Protein AF-A0A8J7PVF1-F1 (afdb_monomer)

Radius of gyration: 18.62 Å; Cα contacts (8 Å, |Δi|>4): 497; chains: 1; bounding box: 48×49×45 Å

Solvent-accessible surface area (backbone atoms only — not comparable to full-atom values): 14755 Å² total; per-residue (Å²): 139,81,88,82,73,80,79,76,94,74,93,71,99,67,58,40,58,62,54,39,60,74,37,30,49,70,72,54,45,51,59,44,44,70,38,52,43,48,47,61,53,45,50,63,42,59,49,33,51,48,60,54,34,65,60,44,11,60,54,30,59,40,92,65,24,68,65,21,54,42,22,41,34,43,62,38,29,47,72,86,65,47,75,40,85,85,46,38,37,32,35,36,73,38,43,54,65,21,90,87,55,86,59,42,65,37,56,67,42,63,24,59,94,56,78,89,60,65,37,43,44,69,88,24,33,68,40,52,66,39,51,89,45,52,34,39,36,28,58,29,64,66,37,20,36,36,47,33,74,62,76,38,12,36,37,8,18,83,38,78,71,43,59,46,48,87,55,58,61,45,96,87,67,46,73,43,83,78,81,43,61,30,68,78,60,61,70,44,69,29,66,79,13,45,33,38,40,43,52,47,37,51,38,91,79,31,69,68,51,43,51,30,50,52,54,48,46,53,49,42,40,72,56,34,21,45,37,26,42,36,73,51,75,59,43,98,86,66,45,80,27,44,69,24,58,52,35,58,72,40,98,48,41,60,62,51,52,52,52,42,59,71,69,29,43,75,64,81,130

Secondary structure (DSSP, 8-state):
----PPPPSSS----HHHHHHTTS-HHHHHHHHHTT--HHHHHHTT-EEE--HHHHHHHHT-TTGGGS-SEEEEEEE-TTS-EEEEEEEEEESSPPBPTTTTT-B--SB--TTPPP--B--TT-HHHHH-TTS-EEEEESHHHHHHHHHTT-EEEEESSTTTTBPPPPB-TTS-B-S---B-HHHHTS--TT-EEEEE--GGGGG-HHHHHHHHHHHHHHHHTT-EEEE--PPPPTT-----HHHHHHTSS-HHHHHHHHHHTPEE---

Sequence (269 aa):
MSNTSIPPAGAGGNDPEAIARGRLSEKHLEDLRSSGLSWETIVRGGYRTVGDPKAVGELLKRRDGGKLGACLLFPYFDIDGNPVDGYVRAKPDCPPASRKENGKPAKYLSPTKAPIRPYFPPGVGDLLRDPAQTVAITEGEKKAAVIGQLGVGVVGLAGVECWSKARPRGEDGRAVGRRQLLDDLAGLTWRGRTAYVAFDSDIGQKRDVQRAETSLARALSAAGAVVRLVRIPPADDGSKLGIDDYLVRQPDPATALQALFSQALDYSA

pLDDT: mean 91.46, std 13.5, range [31.77, 98.88]

Nearest PDB structures (foldseek):
  7zvt-assembly1_A  TM=4.743E-01  e=2.781E+00  Homo sapiens
  7qw4-assembly14_N  TM=2.749E-01  e=5.156E+00  Paracoccus denitrificans PD1222

Structure (mmCIF, N/CA/C/O backbone):
data_AF-A0A8J7PVF1-F1
#
_entry.id   AF-A0A8J7PVF1-F1
#
loop_
_atom_site.group_PDB
_atom_site.id
_atom_site.type_symbol
_atom_site.label_atom_id
_atom_site.label_alt_id
_atom_site.label_comp_id
_atom_site.label_asym_id
_atom_site.label_entity_id
_atom_site.label_seq_id
_atom_site.pdbx_PDB_ins_code
_atom_site.Cartn_x
_atom_site.Cartn_y
_atom_site.Cartn_z
_atom_site.occupancy
_atom_site.B_iso_or_equiv
_atom_site.auth_seq_id
_atom_site.auth_comp_id
_atom_site.auth_asym_id
_atom_site.auth_atom_id
_atom_site.pdbx_PDB_model_num
ATOM 1 N N . MET A 1 1 ? 8.467 -25.171 -16.693 1.00 35.16 1 MET A N 1
ATOM 2 C CA . MET A 1 1 ? 8.191 -25.509 -15.283 1.00 35.16 1 MET A CA 1
ATOM 3 C C . MET A 1 1 ? 9.316 -24.919 -14.445 1.00 35.16 1 MET A C 1
ATOM 5 O O . MET A 1 1 ? 10.338 -25.561 -14.261 1.00 35.16 1 MET A O 1
ATOM 9 N N . SER A 1 2 ? 9.195 -23.649 -14.062 1.00 33.56 2 SER A N 1
ATOM 10 C CA . SER A 1 2 ? 10.162 -22.959 -13.202 1.00 33.56 2 SER A CA 1
ATOM 11 C C . SER A 1 2 ? 9.552 -22.865 -11.811 1.00 33.56 2 SER A C 1
ATOM 13 O O . SER A 1 2 ? 8.597 -22.123 -11.600 1.00 33.56 2 SER A O 1
ATOM 15 N N . ASN A 1 3 ? 10.060 -23.688 -10.902 1.00 31.77 3 ASN A N 1
ATOM 16 C CA . ASN A 1 3 ? 9.578 -23.821 -9.537 1.00 31.77 3 ASN A CA 1
ATOM 17 C C . ASN A 1 3 ? 10.022 -22.593 -8.717 1.00 31.77 3 ASN A C 1
ATOM 19 O O . ASN A 1 3 ? 11.147 -22.544 -8.229 1.00 31.77 3 ASN A O 1
ATOM 23 N N . THR A 1 4 ? 9.175 -21.567 -8.614 1.00 37.28 4 THR A N 1
ATOM 24 C CA . THR A 1 4 ? 9.355 -20.432 -7.692 1.00 37.28 4 THR A CA 1
ATOM 25 C C . THR A 1 4 ? 8.660 -20.735 -6.371 1.00 37.28 4 THR A C 1
ATOM 27 O O . THR A 1 4 ? 7.629 -20.155 -6.045 1.00 37.28 4 THR A O 1
ATOM 30 N N . SER A 1 5 ? 9.221 -21.673 -5.611 1.00 34.75 5 SER A N 1
ATOM 31 C CA . SER A 1 5 ? 8.863 -21.876 -4.209 1.00 34.75 5 SER A CA 1
ATOM 32 C C . SER A 1 5 ? 9.560 -20.813 -3.360 1.00 34.75 5 SER A C 1
ATOM 34 O O . SER A 1 5 ? 10.791 -20.768 -3.301 1.00 34.75 5 SER A O 1
ATOM 36 N N . ILE A 1 6 ? 8.779 -19.950 -2.714 1.00 45.44 6 ILE A N 1
ATOM 37 C CA . ILE A 1 6 ? 9.261 -19.067 -1.647 1.00 45.44 6 ILE A CA 1
ATOM 38 C C . ILE A 1 6 ? 9.663 -19.973 -0.472 1.00 45.44 6 ILE A C 1
ATOM 40 O O . ILE A 1 6 ? 8.834 -20.775 -0.040 1.00 45.44 6 ILE A O 1
ATOM 44 N N . PRO A 1 7 ? 10.913 -19.918 0.023 1.00 35.78 7 PRO A N 1
ATOM 45 C CA . PRO A 1 7 ? 11.323 -20.767 1.133 1.00 35.78 7 PRO A CA 1
ATOM 46 C C . PRO A 1 7 ? 10.591 -20.352 2.421 1.00 35.78 7 PRO A C 1
ATOM 48 O O . PRO A 1 7 ? 10.368 -19.155 2.636 1.00 35.78 7 PRO A O 1
ATOM 51 N N . PRO A 1 8 ? 10.219 -21.316 3.282 1.00 37.84 8 PRO A N 1
ATOM 52 C CA . PRO A 1 8 ? 9.537 -21.028 4.533 1.00 37.84 8 PRO A CA 1
ATOM 53 C C . PRO A 1 8 ? 10.475 -20.289 5.491 1.00 37.84 8 PRO A C 1
ATOM 55 O O . PRO A 1 8 ? 11.690 -20.499 5.499 1.00 37.84 8 PRO A O 1
ATOM 58 N N . ALA A 1 9 ? 9.900 -19.412 6.311 1.00 53.84 9 ALA A N 1
ATOM 59 C CA . ALA A 1 9 ? 10.621 -18.726 7.369 1.00 53.84 9 ALA A CA 1
ATOM 60 C C . ALA A 1 9 ? 11.050 -19.738 8.445 1.00 53.84 9 ALA A C 1
ATOM 62 O O . ALA A 1 9 ? 10.216 -20.269 9.174 1.00 53.84 9 ALA A O 1
ATOM 63 N N . GLY A 1 10 ? 12.354 -20.002 8.539 1.00 37.31 10 GLY A N 1
ATOM 64 C CA . GLY A 1 10 ? 12.929 -20.812 9.609 1.00 37.31 10 GLY A CA 1
ATOM 65 C C . GLY A 1 10 ? 14.386 -21.191 9.352 1.00 37.31 10 GLY A C 1
ATOM 66 O O . GLY A 1 10 ? 14.675 -21.950 8.438 1.00 37.31 10 GLY A O 1
ATOM 67 N N . ALA A 1 11 ? 15.279 -20.678 10.203 1.00 39.12 11 ALA A N 1
ATOM 68 C CA . ALA A 1 11 ? 16.640 -21.169 10.447 1.00 39.12 11 ALA A CA 1
ATOM 69 C C . ALA A 1 11 ? 17.611 -21.214 9.243 1.00 39.12 11 ALA A C 1
ATOM 71 O O . ALA A 1 11 ? 18.028 -22.272 8.784 1.00 39.12 11 ALA A O 1
ATOM 72 N N . GLY A 1 12 ? 18.071 -20.041 8.801 1.00 39.34 12 GLY A N 1
ATOM 73 C CA . GLY A 1 12 ? 19.274 -19.901 7.975 1.00 39.34 12 GLY A CA 1
ATOM 74 C C . GLY A 1 12 ? 19.794 -18.471 8.067 1.00 39.34 12 GLY A C 1
ATOM 75 O O . GLY A 1 12 ? 19.102 -17.547 7.652 1.00 39.34 12 GLY A O 1
ATOM 76 N N . GLY A 1 13 ? 20.966 -18.276 8.675 1.00 46.81 13 GLY A N 1
ATOM 77 C CA . GLY A 1 13 ? 21.544 -16.971 9.007 1.00 46.81 13 GLY A CA 1
ATOM 78 C C . GLY A 1 13 ? 22.002 -16.146 7.805 1.00 46.81 13 GLY A C 1
ATOM 79 O O . GLY A 1 13 ? 23.197 -15.941 7.629 1.00 46.81 13 GLY A O 1
ATOM 80 N N . ASN A 1 14 ? 21.061 -15.636 7.013 1.00 67.25 14 ASN A N 1
ATOM 81 C CA . ASN A 1 14 ? 21.330 -14.575 6.053 1.00 67.25 14 ASN A CA 1
ATOM 82 C C . ASN A 1 14 ? 20.741 -13.262 6.565 1.00 67.25 14 ASN A C 1
ATOM 84 O O . ASN A 1 14 ? 19.534 -13.145 6.772 1.00 67.25 14 ASN A O 1
ATOM 88 N N . ASP A 1 15 ? 21.624 -12.288 6.745 1.00 92.38 15 ASP A N 1
ATOM 89 C CA . ASP A 1 15 ? 21.310 -10.902 7.061 1.00 92.38 15 ASP A CA 1
ATOM 90 C C . ASP A 1 15 ? 20.262 -10.330 6.073 1.00 92.38 15 ASP A C 1
ATOM 92 O O . ASP A 1 15 ? 20.515 -10.298 4.859 1.00 92.38 15 ASP A O 1
ATOM 96 N N . PRO A 1 16 ? 19.074 -9.900 6.552 1.00 95.94 16 PRO A N 1
ATOM 97 C CA . PRO A 1 16 ? 18.043 -9.293 5.715 1.00 95.94 16 PRO A CA 1
ATOM 98 C C . PRO A 1 16 ? 18.544 -8.109 4.881 1.00 95.94 16 PRO A C 1
ATOM 100 O O . PRO A 1 16 ? 18.081 -7.921 3.752 1.00 95.94 16 PRO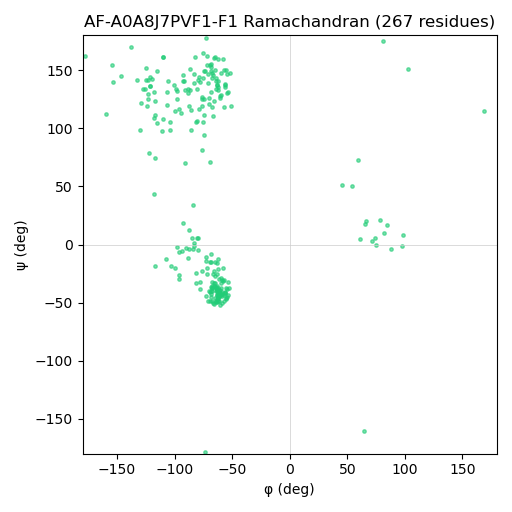 A O 1
ATOM 103 N N . GLU A 1 17 ? 19.507 -7.340 5.395 1.00 96.75 17 GLU A N 1
ATOM 104 C CA . GLU A 1 17 ? 20.123 -6.245 4.651 1.00 96.75 17 GLU A CA 1
ATOM 105 C C . GLU A 1 17 ? 20.913 -6.770 3.447 1.00 96.75 17 GLU A C 1
ATOM 107 O O . GLU A 1 17 ? 20.658 -6.351 2.314 1.00 96.75 17 GLU A O 1
ATOM 112 N N . ALA A 1 18 ? 21.807 -7.741 3.652 1.00 96.94 18 ALA A N 1
ATOM 113 C CA . ALA A 1 18 ? 22.561 -8.372 2.570 1.00 96.94 18 ALA A CA 1
ATOM 114 C C . ALA A 1 18 ? 21.644 -8.966 1.481 1.00 96.94 18 ALA A C 1
ATOM 116 O O . ALA A 1 18 ? 21.896 -8.792 0.285 1.00 96.94 18 ALA A O 1
ATOM 117 N N . ILE A 1 19 ? 20.538 -9.615 1.871 1.00 96.94 19 ILE A N 1
ATOM 118 C CA . ILE A 1 19 ? 19.554 -10.148 0.915 1.00 96.94 19 ILE A CA 1
ATOM 119 C C . ILE A 1 19 ? 18.907 -9.020 0.102 1.00 96.94 19 ILE A C 1
ATOM 121 O O . ILE A 1 19 ? 18.772 -9.143 -1.119 1.00 96.94 19 ILE A O 1
ATOM 125 N N . ALA A 1 20 ? 18.477 -7.941 0.761 1.00 97.38 20 ALA A N 1
ATOM 126 C CA . ALA A 1 20 ? 17.848 -6.808 0.092 1.00 97.38 20 ALA A CA 1
ATOM 127 C C . ALA A 1 20 ? 18.814 -6.138 -0.898 1.00 97.38 20 ALA A C 1
ATOM 129 O O . ALA A 1 20 ? 18.446 -5.925 -2.057 1.00 97.38 20 ALA A O 1
ATOM 130 N N . ARG A 1 21 ? 20.067 -5.899 -0.486 1.00 97.62 21 ARG A N 1
ATOM 131 C CA . ARG A 1 21 ? 21.130 -5.333 -1.337 1.00 97.62 21 ARG A CA 1
ATOM 132 C C . ARG A 1 21 ? 21.471 -6.217 -2.540 1.00 97.62 21 ARG A C 1
ATOM 134 O O . ARG A 1 21 ? 21.809 -5.701 -3.597 1.00 97.62 21 ARG A O 1
ATOM 141 N N . GLY A 1 22 ? 21.313 -7.537 -2.427 1.00 97.62 22 GLY A N 1
ATOM 142 C CA . GLY A 1 22 ? 21.488 -8.460 -3.554 1.00 97.62 22 GLY A CA 1
ATOM 143 C C . GLY A 1 22 ? 20.366 -8.429 -4.606 1.00 97.62 22 GLY A C 1
ATOM 144 O O . GLY A 1 22 ? 20.536 -8.983 -5.690 1.00 97.62 22 GLY A O 1
ATOM 145 N N . ARG A 1 23 ? 19.206 -7.821 -4.310 1.00 97.50 23 ARG A N 1
ATOM 146 C CA . ARG A 1 23 ? 18.004 -7.836 -5.178 1.00 97.50 23 ARG A CA 1
ATOM 147 C C . ARG A 1 23 ? 17.583 -6.456 -5.675 1.00 97.50 23 ARG A C 1
ATOM 149 O O . ARG A 1 23 ? 16.790 -6.359 -6.616 1.00 97.50 23 ARG A O 1
ATOM 156 N N . LEU A 1 24 ? 18.047 -5.402 -5.016 1.00 98.69 24 LEU A N 1
ATOM 157 C CA . LEU A 1 24 ? 17.640 -4.023 -5.245 1.00 98.69 24 LEU A CA 1
ATOM 158 C C . LEU A 1 24 ? 18.854 -3.180 -5.628 1.00 98.69 24 LEU A C 1
ATOM 160 O O . LEU A 1 24 ? 19.950 -3.367 -5.117 1.00 98.69 24 LEU A O 1
ATOM 164 N N . SER A 1 25 ? 18.637 -2.221 -6.521 1.00 98.56 25 SER A N 1
ATOM 165 C CA . SER A 1 25 ? 19.579 -1.124 -6.739 1.00 98.56 25 SER A CA 1
ATOM 166 C C . SER A 1 25 ? 19.538 -0.177 -5.542 1.00 98.56 25 SER A C 1
ATOM 168 O O . SER A 1 25 ? 18.490 -0.053 -4.905 1.00 98.56 25 SER A O 1
ATOM 170 N N . GLU A 1 26 ? 20.631 0.549 -5.287 1.00 98.38 26 GLU A N 1
ATOM 171 C CA . GLU A 1 26 ? 20.714 1.468 -4.139 1.00 98.38 26 GLU A CA 1
ATOM 172 C C . GLU A 1 26 ? 19.557 2.475 -4.135 1.00 98.38 26 GLU A C 1
ATOM 174 O O . GLU A 1 26 ? 18.839 2.589 -3.151 1.00 98.38 26 GLU A O 1
ATOM 179 N N . LYS A 1 27 ? 19.253 3.077 -5.291 1.00 98.31 27 LYS A N 1
ATOM 180 C CA . LYS A 1 27 ? 18.113 3.992 -5.463 1.00 98.31 27 LYS A CA 1
ATOM 181 C C . LYS A 1 27 ? 16.769 3.395 -5.019 1.00 98.31 27 LYS A C 1
ATOM 183 O O . LYS A 1 27 ? 15.945 4.079 -4.417 1.00 98.31 27 LYS A O 1
ATOM 188 N N . HIS A 1 28 ? 16.493 2.139 -5.374 1.00 98.69 28 HIS A N 1
ATOM 189 C CA . HIS A 1 28 ? 15.221 1.495 -5.031 1.00 98.69 28 HIS A CA 1
ATOM 190 C C . HIS A 1 28 ? 15.182 1.038 -3.574 1.00 98.69 28 HIS A C 1
ATOM 192 O O . HIS A 1 28 ? 14.121 1.049 -2.952 1.00 98.69 28 HIS A O 1
ATOM 198 N N . LEU A 1 29 ? 16.334 0.655 -3.031 1.00 98.50 29 LEU A N 1
ATOM 199 C CA . LEU A 1 29 ? 16.499 0.355 -1.619 1.00 98.50 29 LEU A CA 1
ATOM 200 C C . LEU A 1 29 ? 16.266 1.613 -0.774 1.00 98.50 29 LEU A C 1
ATOM 202 O O . LEU A 1 29 ? 15.452 1.571 0.146 1.00 98.50 29 LEU A O 1
ATOM 206 N N . GLU A 1 30 ? 16.884 2.738 -1.135 1.00 98.31 30 GLU A N 1
ATOM 207 C CA . GLU A 1 30 ? 16.666 4.048 -0.512 1.00 98.31 30 GLU A CA 1
ATOM 208 C C . GLU A 1 30 ? 15.185 4.444 -0.544 1.00 98.31 30 GLU A C 1
ATOM 210 O O . GLU A 1 30 ? 14.636 4.812 0.488 1.00 98.31 30 GLU A O 1
ATOM 215 N N . ASP A 1 31 ? 14.499 4.288 -1.682 1.00 98.19 31 ASP A N 1
ATOM 216 C CA . ASP A 1 31 ? 13.068 4.604 -1.822 1.00 98.19 31 ASP A CA 1
ATOM 217 C C . ASP A 1 31 ? 12.154 3.737 -0.931 1.00 98.19 31 ASP A C 1
ATOM 219 O O . ASP A 1 31 ? 11.128 4.208 -0.431 1.00 98.19 31 ASP A O 1
ATOM 223 N N . LEU A 1 32 ? 12.486 2.460 -0.728 1.00 98.50 32 LEU A N 1
ATOM 224 C CA . LEU A 1 32 ? 11.745 1.589 0.193 1.00 98.50 32 LEU A CA 1
ATOM 225 C C . LEU A 1 32 ? 12.033 1.955 1.654 1.00 98.50 32 LEU A C 1
ATOM 227 O O . LEU A 1 32 ? 11.108 2.049 2.464 1.00 98.50 32 LEU A O 1
ATOM 231 N N . ARG A 1 33 ? 13.308 2.186 1.983 1.00 98.00 33 ARG A N 1
ATOM 232 C CA . ARG A 1 33 ? 13.770 2.522 3.335 1.00 98.00 33 ARG A CA 1
ATOM 233 C C . ARG A 1 33 ? 13.291 3.897 3.787 1.00 98.00 33 ARG A C 1
ATOM 235 O O . ARG A 1 33 ? 12.897 4.031 4.941 1.00 98.00 33 ARG A O 1
ATOM 242 N N . SER A 1 34 ? 13.238 4.883 2.893 1.00 96.94 34 SER A N 1
ATOM 243 C CA . SER A 1 34 ? 12.730 6.226 3.197 1.00 96.94 34 SER A CA 1
ATOM 244 C C . SER A 1 34 ? 11.236 6.232 3.532 1.00 96.94 34 SER A C 1
ATOM 246 O O . SER A 1 34 ? 10.775 7.140 4.209 1.00 96.94 34 SER A O 1
ATOM 248 N N . SER A 1 35 ? 10.485 5.217 3.084 1.00 96.25 35 SER A N 1
ATOM 249 C CA . SER A 1 35 ? 9.094 4.981 3.498 1.00 96.25 35 SER A CA 1
ATOM 250 C C . SER A 1 35 ? 8.980 4.227 4.828 1.00 96.25 35 SER A C 1
ATOM 252 O O . SER A 1 35 ? 7.872 3.932 5.254 1.00 96.25 35 SER A O 1
ATOM 254 N N . GLY A 1 36 ? 10.086 3.878 5.489 1.00 97.06 36 GLY A N 1
ATOM 255 C CA . GLY A 1 36 ? 10.064 3.224 6.801 1.00 97.06 36 GLY A CA 1
ATOM 256 C C . GLY A 1 36 ? 9.895 1.710 6.771 1.00 97.06 36 GLY A C 1
ATOM 257 O O . GLY A 1 36 ? 9.557 1.123 7.797 1.00 97.06 36 GLY A O 1
ATOM 258 N N . LEU A 1 37 ? 10.112 1.055 5.627 1.00 98.19 37 LEU A N 1
ATOM 259 C CA . LEU A 1 37 ? 10.044 -0.406 5.540 1.00 98.19 37 LEU A CA 1
ATOM 260 C C . LEU A 1 37 ? 11.292 -1.045 6.149 1.00 98.19 37 LEU A C 1
ATOM 262 O O . LEU A 1 37 ? 12.404 -0.742 5.714 1.00 98.19 37 LEU A O 1
ATOM 266 N N . SER A 1 38 ? 11.119 -1.958 7.110 1.00 97.88 38 SER A N 1
ATOM 267 C CA . SER A 1 38 ? 12.216 -2.750 7.690 1.00 97.88 38 SER A CA 1
ATOM 268 C C . SER A 1 38 ? 12.912 -3.641 6.647 1.00 97.88 38 SER A C 1
ATOM 270 O O . SER A 1 38 ? 12.334 -3.958 5.603 1.00 97.88 38 SER A O 1
ATOM 272 N N . TRP A 1 39 ? 14.142 -4.083 6.922 1.00 98.00 39 TRP A N 1
ATOM 273 C CA . TRP A 1 39 ? 14.848 -5.016 6.038 1.00 98.00 39 TRP A CA 1
ATOM 274 C C . TRP A 1 39 ? 14.083 -6.332 5.872 1.00 98.00 39 TRP A C 1
ATOM 276 O O . TRP A 1 39 ? 13.905 -6.822 4.758 1.00 98.00 39 TRP A O 1
ATOM 286 N N . GLU A 1 40 ? 13.540 -6.858 6.965 1.00 97.62 40 GLU A N 1
ATOM 287 C CA . GLU A 1 40 ? 12.704 -8.057 6.988 1.00 97.62 40 GLU A CA 1
ATOM 288 C C . GLU A 1 40 ? 11.453 -7.866 6.134 1.00 97.62 40 GLU A C 1
ATOM 290 O O . GLU A 1 40 ? 11.078 -8.763 5.382 1.00 97.62 40 GLU A O 1
ATOM 295 N N . THR A 1 41 ? 10.822 -6.694 6.217 1.00 97.88 41 THR A N 1
ATOM 296 C CA . THR A 1 41 ? 9.631 -6.358 5.429 1.00 97.88 41 THR A CA 1
ATOM 297 C C . THR A 1 41 ? 9.966 -6.251 3.946 1.00 97.88 41 THR A C 1
ATOM 299 O O . THR A 1 41 ? 9.213 -6.749 3.110 1.00 97.88 41 THR A O 1
ATOM 302 N N . ILE A 1 42 ? 11.115 -5.664 3.600 1.00 98.25 42 ILE A N 1
ATOM 303 C CA . ILE A 1 42 ? 11.592 -5.582 2.215 1.00 98.25 42 ILE A CA 1
ATOM 304 C C . ILE A 1 42 ? 11.842 -6.980 1.640 1.00 98.25 42 ILE A C 1
ATOM 306 O O . ILE A 1 42 ? 11.363 -7.299 0.549 1.00 98.25 42 ILE A O 1
ATOM 310 N N . VAL A 1 43 ? 12.555 -7.832 2.382 1.00 97.69 43 VAL A N 1
ATOM 311 C CA . VAL A 1 43 ? 12.880 -9.199 1.954 1.00 97.69 43 VAL A CA 1
ATOM 312 C C . VAL A 1 43 ? 11.618 -10.047 1.820 1.00 97.69 43 VAL A C 1
ATOM 314 O O . VAL A 1 43 ? 11.445 -10.720 0.801 1.00 97.69 43 VAL A O 1
ATOM 317 N N . ARG A 1 44 ? 10.722 -9.986 2.811 1.00 96.38 44 ARG A N 1
ATOM 318 C CA . ARG A 1 44 ? 9.447 -10.720 2.830 1.00 96.38 44 ARG A CA 1
ATOM 319 C C . ARG A 1 44 ? 8.495 -10.249 1.736 1.00 96.38 44 ARG A C 1
ATOM 321 O O . ARG A 1 44 ? 7.808 -11.067 1.138 1.00 96.38 44 ARG A O 1
ATOM 328 N N . GLY A 1 45 ? 8.501 -8.949 1.441 1.00 96.69 45 GLY A N 1
ATOM 329 C CA . GLY A 1 45 ? 7.741 -8.338 0.352 1.00 96.69 45 GLY A CA 1
ATOM 330 C C . GLY A 1 45 ? 8.175 -8.796 -1.042 1.00 96.69 45 GLY A C 1
ATOM 331 O O . GLY A 1 45 ? 7.451 -8.573 -2.006 1.00 96.69 45 GLY A O 1
ATOM 332 N N . GLY A 1 46 ? 9.346 -9.430 -1.179 1.00 96.94 46 GLY A N 1
ATOM 333 C CA . GLY A 1 46 ? 9.847 -9.915 -2.467 1.00 96.94 46 GLY A CA 1
ATOM 334 C C . GLY A 1 46 ? 10.173 -8.797 -3.464 1.00 96.94 46 GLY A C 1
ATOM 335 O O . GLY A 1 46 ? 10.217 -9.050 -4.675 1.00 96.94 46 GLY A O 1
ATOM 336 N N . TYR A 1 47 ? 10.386 -7.570 -2.973 1.00 98.38 47 TYR A N 1
ATOM 337 C CA . TYR A 1 47 ? 10.720 -6.419 -3.806 1.00 98.38 47 TYR A CA 1
ATOM 338 C C . TYR A 1 47 ? 12.065 -6.627 -4.503 1.00 98.38 47 TYR A C 1
ATOM 340 O O . TYR A 1 47 ? 13.007 -7.176 -3.926 1.00 98.38 47 TYR A O 1
ATOM 348 N N . ARG A 1 48 ? 12.156 -6.197 -5.763 1.00 98.44 48 ARG A N 1
ATOM 349 C CA . ARG A 1 48 ? 13.377 -6.336 -6.568 1.00 98.44 48 ARG A CA 1
ATOM 350 C C . ARG A 1 48 ? 13.474 -5.280 -7.655 1.00 98.44 48 ARG A C 1
ATOM 352 O O . ARG A 1 48 ? 12.451 -4.804 -8.149 1.00 98.44 48 ARG A O 1
ATOM 359 N N . THR A 1 49 ? 14.698 -4.977 -8.068 1.00 98.81 49 THR A N 1
ATOM 360 C CA . THR A 1 49 ? 14.974 -4.180 -9.265 1.00 98.81 49 THR A CA 1
ATOM 361 C C . THR A 1 49 ? 15.027 -5.089 -10.487 1.00 98.81 49 THR A C 1
ATOM 363 O O . THR A 1 49 ? 15.715 -6.106 -10.479 1.00 98.81 49 THR A O 1
ATOM 366 N N . VAL A 1 50 ? 14.350 -4.706 -11.569 1.00 98.62 50 VAL A N 1
ATOM 367 C CA . VAL A 1 50 ? 14.546 -5.315 -12.893 1.00 98.62 50 VAL A CA 1
ATOM 368 C C . VAL A 1 50 ? 14.901 -4.224 -13.891 1.00 98.62 50 VAL A C 1
ATOM 370 O O . VAL A 1 50 ? 14.128 -3.290 -14.086 1.00 98.62 50 VAL A O 1
ATOM 373 N N . GLY A 1 51 ? 16.087 -4.339 -14.492 1.00 97.25 51 GLY A N 1
ATOM 374 C CA . GLY A 1 51 ? 16.605 -3.402 -15.494 1.00 97.25 51 GLY A CA 1
ATOM 375 C C . GLY A 1 51 ? 16.530 -3.899 -16.935 1.00 97.25 51 GLY A C 1
ATOM 376 O O . GLY A 1 51 ? 16.607 -3.086 -17.849 1.00 97.25 51 GLY A O 1
ATOM 377 N N . ASP A 1 52 ? 16.371 -5.211 -17.148 1.00 97.81 52 ASP A N 1
ATOM 378 C CA . ASP A 1 52 ? 16.326 -5.786 -18.492 1.00 97.81 52 ASP A CA 1
ATOM 379 C C . ASP A 1 52 ? 15.051 -5.343 -19.245 1.00 97.81 52 ASP A C 1
ATOM 381 O O . ASP A 1 52 ? 13.938 -5.666 -18.809 1.00 97.81 52 ASP A O 1
ATOM 385 N N . PRO A 1 53 ? 15.175 -4.631 -20.383 1.00 97.50 53 PRO A N 1
ATOM 386 C CA . PRO A 1 53 ? 14.038 -4.124 -21.150 1.00 97.50 53 PRO A CA 1
ATOM 387 C C . PRO A 1 53 ? 13.020 -5.185 -21.563 1.00 97.50 53 PRO A C 1
ATOM 389 O O . PRO A 1 53 ? 11.816 -4.907 -21.587 1.00 97.50 53 PRO A O 1
ATOM 392 N N . LYS A 1 54 ? 13.496 -6.387 -21.914 1.00 97.62 54 LYS A N 1
ATOM 393 C CA . LYS A 1 54 ? 12.641 -7.485 -22.366 1.00 97.62 54 LYS A CA 1
ATOM 394 C C . LYS A 1 54 ? 11.823 -8.023 -21.196 1.00 97.62 54 LYS A C 1
ATOM 396 O O . LYS A 1 54 ? 10.601 -8.077 -21.306 1.00 97.62 54 LYS A O 1
ATOM 401 N N . ALA A 1 55 ? 12.461 -8.300 -20.061 1.00 97.81 55 ALA A N 1
ATOM 402 C CA . ALA A 1 55 ? 11.791 -8.721 -18.837 1.00 97.81 55 ALA A CA 1
ATOM 403 C C . ALA A 1 55 ? 10.772 -7.678 -18.351 1.00 97.81 55 ALA A C 1
ATOM 405 O O . ALA A 1 55 ? 9.640 -8.034 -18.027 1.00 97.81 55 ALA A O 1
ATOM 406 N N . VAL A 1 56 ? 11.117 -6.383 -18.350 1.00 98.06 56 VAL A N 1
ATOM 407 C CA . VAL A 1 56 ? 10.168 -5.304 -18.006 1.00 98.06 56 VAL A CA 1
ATOM 408 C C . VAL A 1 56 ? 8.971 -5.295 -18.966 1.00 98.06 56 VAL A C 1
ATOM 410 O O . VAL A 1 56 ? 7.821 -5.189 -18.528 1.00 98.06 56 VAL A O 1
ATOM 413 N N . GLY A 1 57 ? 9.221 -5.429 -20.273 1.00 97.56 57 GLY A N 1
ATOM 414 C CA . GLY A 1 57 ? 8.179 -5.500 -21.297 1.00 97.56 57 GLY A CA 1
ATOM 415 C C . GLY A 1 57 ? 7.246 -6.702 -21.126 1.00 97.56 57 GLY A C 1
ATOM 416 O O . GLY A 1 57 ? 6.029 -6.548 -21.235 1.00 97.56 57 GLY A O 1
ATOM 417 N N . GLU A 1 58 ? 7.787 -7.876 -20.805 1.00 97.69 58 GLU A N 1
ATOM 418 C CA . GLU A 1 58 ? 7.023 -9.102 -20.546 1.00 97.69 58 GLU A CA 1
ATOM 419 C C . GLU A 1 58 ? 6.182 -8.983 -19.269 1.00 97.69 58 GLU A C 1
ATOM 421 O O . GLU A 1 58 ? 4.965 -9.178 -19.314 1.00 97.69 58 GLU A O 1
ATOM 426 N N . LEU A 1 59 ? 6.797 -8.565 -18.157 1.00 97.56 59 LEU A N 1
ATOM 427 C CA . LEU A 1 59 ? 6.136 -8.400 -16.859 1.00 97.56 59 LEU A CA 1
ATOM 428 C C . LEU A 1 59 ? 4.976 -7.402 -16.920 1.00 97.56 59 LEU A C 1
ATOM 430 O O . LEU A 1 59 ? 3.904 -7.654 -16.371 1.00 97.56 59 LEU A O 1
ATOM 434 N N . LEU A 1 60 ? 5.164 -6.274 -17.612 1.00 97.38 60 LEU A N 1
ATOM 435 C CA . LEU A 1 60 ? 4.131 -5.248 -17.752 1.00 97.38 60 LEU A CA 1
ATOM 436 C C . LEU A 1 60 ? 3.227 -5.459 -18.972 1.00 97.38 60 LEU A C 1
ATOM 438 O O . LEU A 1 60 ? 2.268 -4.706 -19.152 1.00 97.38 60 LEU A O 1
ATOM 442 N N . LYS A 1 61 ? 3.480 -6.470 -19.809 1.00 97.00 61 LYS A N 1
ATOM 443 C CA . LYS A 1 61 ? 2.754 -6.708 -21.069 1.00 97.00 61 LYS A CA 1
ATOM 444 C C . LYS A 1 61 ? 2.768 -5.458 -21.961 1.00 97.00 61 LYS A C 1
ATOM 446 O O . LYS A 1 61 ? 1.723 -4.968 -22.393 1.00 97.00 61 LYS A O 1
ATOM 451 N N . ARG A 1 62 ? 3.950 -4.879 -22.182 1.00 94.50 62 ARG A N 1
ATOM 452 C CA . ARG A 1 62 ? 4.154 -3.592 -22.864 1.00 94.50 62 ARG A CA 1
ATOM 453 C C . ARG A 1 62 ? 5.251 -3.662 -23.915 1.00 94.50 62 ARG A C 1
ATOM 455 O O . ARG A 1 62 ? 6.298 -4.255 -23.697 1.00 94.50 62 ARG A O 1
ATOM 462 N N . ARG A 1 63 ? 5.033 -2.968 -25.037 1.00 94.31 63 ARG A N 1
ATOM 463 C CA . ARG A 1 63 ? 6.029 -2.827 -26.117 1.00 94.31 63 ARG A CA 1
ATOM 464 C C . ARG A 1 63 ? 7.073 -1.748 -25.830 1.00 94.31 63 ARG A C 1
ATOM 466 O O . ARG A 1 63 ? 8.166 -1.797 -26.370 1.00 94.31 63 ARG A O 1
ATOM 473 N N . ASP A 1 64 ? 6.738 -0.771 -24.993 1.00 92.75 64 ASP A N 1
ATOM 474 C CA . ASP A 1 64 ? 7.602 0.349 -24.615 1.00 92.75 64 ASP A CA 1
ATOM 475 C C . ASP A 1 64 ? 8.420 0.076 -23.340 1.00 92.75 64 ASP A C 1
ATOM 477 O O . ASP A 1 64 ? 8.934 1.017 -22.743 1.00 92.75 64 ASP A O 1
ATOM 481 N N . GLY A 1 65 ? 8.579 -1.195 -22.936 1.00 92.00 65 GLY A N 1
ATOM 482 C CA . GLY A 1 65 ? 9.322 -1.586 -21.728 1.00 92.00 65 GLY A CA 1
ATOM 483 C C . GLY A 1 65 ? 10.750 -1.035 -21.676 1.00 92.00 65 GLY A C 1
ATOM 484 O O . GLY A 1 65 ? 11.175 -0.536 -20.641 1.00 92.00 65 GLY A O 1
ATOM 485 N N . GLY A 1 66 ? 11.452 -0.993 -22.813 1.00 94.19 66 GLY A N 1
ATOM 486 C CA . GLY A 1 66 ? 12.808 -0.432 -22.893 1.00 94.19 66 GLY A CA 1
ATOM 487 C C . GLY A 1 66 ? 12.922 1.079 -22.686 1.00 94.19 66 GLY A C 1
ATOM 488 O O . GLY A 1 66 ? 14.032 1.582 -22.579 1.00 94.19 66 GLY A O 1
ATOM 489 N N . LYS A 1 67 ? 11.804 1.813 -22.607 1.00 96.75 67 LYS A N 1
ATOM 490 C CA . LYS A 1 67 ? 11.798 3.255 -22.301 1.00 96.75 67 LYS A CA 1
ATOM 491 C C . LYS A 1 67 ? 11.608 3.555 -20.812 1.00 96.75 67 LYS A C 1
ATOM 493 O O . LYS A 1 67 ? 11.639 4.718 -20.431 1.00 96.75 67 LYS A O 1
ATOM 498 N N . LEU A 1 68 ? 11.368 2.531 -19.990 1.00 97.38 68 LEU A N 1
ATOM 499 C CA . LEU A 1 68 ? 11.009 2.688 -18.579 1.00 97.38 68 LEU A CA 1
ATOM 500 C C . LEU A 1 68 ? 12.221 2.761 -17.640 1.00 97.38 68 LEU A C 1
ATOM 502 O O . LEU A 1 68 ? 12.059 3.118 -16.474 1.00 97.38 68 LEU A O 1
ATOM 506 N N . GLY A 1 69 ? 13.421 2.449 -18.136 1.00 97.50 69 GLY A N 1
ATOM 507 C CA . GLY A 1 69 ? 14.596 2.261 -17.288 1.00 97.50 69 GLY A CA 1
ATOM 508 C C . GLY A 1 69 ? 14.428 1.061 -16.351 1.00 97.50 69 GLY A C 1
ATOM 509 O O . GLY A 1 69 ? 13.590 0.183 -16.587 1.00 97.50 69 GLY A O 1
ATOM 510 N N . ALA A 1 70 ? 15.218 1.024 -15.277 1.00 98.38 70 ALA A N 1
ATOM 511 C CA . ALA A 1 70 ? 15.031 0.013 -14.248 1.00 98.38 70 ALA A CA 1
ATOM 512 C C . ALA A 1 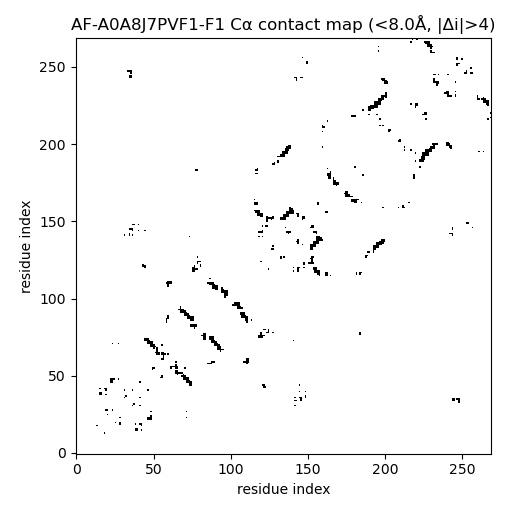70 ? 13.715 0.237 -13.495 1.00 98.38 70 ALA A C 1
ATOM 514 O O . ALA A 1 70 ? 13.226 1.355 -13.361 1.00 98.38 70 ALA A O 1
ATOM 515 N N . CYS A 1 71 ? 13.118 -0.852 -13.027 1.00 98.75 71 CYS A N 1
ATOM 516 C CA . CYS A 1 71 ? 11.837 -0.839 -12.339 1.00 98.75 71 CYS A CA 1
ATOM 517 C C . CYS A 1 71 ? 11.969 -1.471 -10.958 1.00 98.75 71 CYS A C 1
ATOM 519 O O . CYS A 1 71 ? 12.442 -2.604 -10.844 1.00 98.75 71 CYS A O 1
ATOM 521 N N . LEU A 1 72 ? 11.490 -0.776 -9.927 1.00 98.88 72 LEU A N 1
ATOM 522 C CA . LEU A 1 72 ? 11.197 -1.380 -8.632 1.00 98.88 72 LEU A CA 1
ATOM 523 C C . LEU A 1 72 ? 9.890 -2.164 -8.748 1.00 98.88 72 LEU A C 1
ATOM 525 O O . LEU A 1 72 ? 8.844 -1.594 -9.067 1.00 98.88 72 LEU A O 1
ATOM 529 N N . LEU A 1 73 ? 9.951 -3.470 -8.512 1.00 98.69 73 LEU A N 1
ATOM 530 C CA . LEU A 1 73 ? 8.809 -4.368 -8.624 1.00 98.69 73 LEU A CA 1
ATOM 531 C C . LEU A 1 73 ? 8.171 -4.662 -7.267 1.00 98.69 73 LEU A C 1
ATOM 533 O O . LEU A 1 73 ? 8.855 -5.035 -6.316 1.00 98.69 73 LEU A O 1
ATOM 537 N N . PHE A 1 74 ? 6.843 -4.584 -7.244 1.00 98.56 74 PHE A N 1
ATOM 538 C CA . PHE A 1 74 ? 5.957 -4.958 -6.149 1.00 98.56 74 PHE A CA 1
ATOM 539 C C . PHE A 1 74 ? 5.173 -6.207 -6.577 1.00 98.56 74 PHE A C 1
ATOM 541 O O . PHE A 1 74 ? 4.218 -6.083 -7.359 1.00 98.56 74 PHE A O 1
ATOM 548 N N . PRO A 1 75 ? 5.599 -7.417 -6.168 1.00 97.62 75 PRO A N 1
ATOM 549 C CA . PRO A 1 75 ? 4.866 -8.642 -6.473 1.00 97.62 75 PRO A CA 1
ATOM 550 C C . PRO A 1 75 ? 3.518 -8.645 -5.749 1.00 97.62 75 PRO A C 1
ATOM 552 O O . PRO A 1 75 ? 3.402 -8.115 -4.650 1.00 97.62 75 PRO A O 1
ATOM 555 N N . TYR A 1 76 ? 2.492 -9.216 -6.377 1.00 97.56 76 TYR A N 1
ATOM 556 C CA . TYR A 1 76 ? 1.166 -9.340 -5.775 1.00 97.56 76 TYR A CA 1
ATOM 557 C C . TYR A 1 76 ? 0.933 -10.782 -5.354 1.00 97.56 76 TYR A C 1
ATOM 559 O O . TYR A 1 76 ? 1.292 -11.707 -6.084 1.00 97.56 76 TYR A O 1
ATOM 567 N N . PHE A 1 77 ? 0.291 -10.941 -4.203 1.00 96.00 77 PHE A N 1
ATOM 568 C CA . PHE A 1 77 ? -0.087 -12.227 -3.640 1.00 96.00 77 PHE A CA 1
ATOM 569 C C . PHE A 1 77 ? -1.588 -12.246 -3.371 1.00 96.00 77 PHE A C 1
ATOM 571 O O . PHE A 1 77 ? -2.201 -11.194 -3.159 1.00 96.00 77 PHE A O 1
ATOM 578 N N . ASP A 1 78 ? -2.187 -13.429 -3.420 1.00 94.56 78 ASP A N 1
ATOM 579 C CA . ASP A 1 78 ? -3.513 -13.632 -2.852 1.00 94.56 78 ASP A CA 1
ATOM 580 C C . ASP A 1 78 ? -3.445 -13.640 -1.312 1.00 94.56 78 ASP A C 1
ATOM 582 O O . ASP A 1 78 ? -2.385 -13.494 -0.699 1.00 94.56 78 ASP A O 1
ATOM 586 N N . ILE A 1 79 ? -4.602 -13.777 -0.669 1.00 93.31 79 ILE A N 1
ATOM 587 C CA . ILE A 1 79 ? -4.700 -13.796 0.794 1.00 93.31 79 ILE A CA 1
ATOM 588 C C . ILE A 1 79 ? -4.067 -15.054 1.425 1.00 93.31 79 ILE A C 1
ATOM 590 O O . ILE A 1 79 ? -3.850 -15.096 2.634 1.00 93.31 79 ILE A O 1
ATOM 594 N N . ASP A 1 80 ? -3.788 -16.095 0.640 1.00 91.38 80 ASP A N 1
ATOM 595 C CA . ASP A 1 80 ? -3.074 -17.310 1.058 1.00 91.38 80 ASP A CA 1
ATOM 596 C C . ASP A 1 80 ? -1.549 -17.152 0.912 1.00 91.38 80 ASP A C 1
ATOM 598 O O . ASP A 1 80 ? -0.787 -18.025 1.320 1.00 91.38 80 ASP A O 1
ATOM 602 N N . GLY A 1 81 ? -1.086 -16.023 0.367 1.00 91.75 81 GLY A N 1
ATOM 603 C CA . GLY A 1 81 ? 0.328 -15.759 0.122 1.00 91.75 81 GLY A CA 1
ATOM 604 C C . GLY A 1 81 ? 0.851 -16.381 -1.173 1.00 91.75 81 GLY A C 1
ATOM 605 O O . GLY A 1 81 ? 2.062 -16.353 -1.408 1.00 91.75 81 GLY A O 1
ATOM 606 N N . ASN A 1 82 ? -0.021 -16.907 -2.038 1.00 94.31 82 ASN A N 1
ATOM 607 C CA . ASN A 1 82 ? 0.390 -17.413 -3.342 1.00 94.31 82 ASN A CA 1
ATOM 608 C C . ASN A 1 82 ? 0.604 -16.248 -4.315 1.00 94.31 82 ASN A C 1
ATOM 610 O O . ASN A 1 82 ? -0.197 -15.307 -4.330 1.00 94.31 82 ASN A O 1
ATOM 614 N N . PRO A 1 83 ? 1.650 -16.286 -5.159 1.00 94.88 83 PRO A N 1
ATOM 615 C CA . PRO A 1 83 ? 1.840 -15.283 -6.198 1.00 94.88 83 PRO A CA 1
ATOM 616 C C . PRO A 1 83 ? 0.626 -15.188 -7.131 1.00 94.88 83 PRO A C 1
ATOM 618 O O . PRO A 1 83 ? 0.109 -16.196 -7.605 1.00 94.88 83 PRO A O 1
ATOM 621 N N . VAL A 1 84 ? 0.197 -13.966 -7.446 1.00 95.56 84 VAL A N 1
ATOM 622 C CA . VAL A 1 84 ? -0.829 -13.729 -8.467 1.00 95.56 84 VAL A CA 1
ATOM 623 C C . VAL A 1 84 ? -0.171 -13.783 -9.842 1.00 95.56 84 VAL A C 1
ATOM 625 O O . VAL A 1 84 ? 0.536 -12.856 -10.253 1.00 95.56 84 VAL A O 1
ATOM 628 N N . ASP A 1 85 ? -0.422 -14.868 -10.567 1.00 92.19 85 ASP A N 1
ATOM 629 C CA . ASP A 1 85 ? 0.197 -15.126 -11.864 1.00 92.19 85 ASP A CA 1
ATOM 630 C C . ASP A 1 85 ? 0.002 -13.985 -12.869 1.00 92.19 85 ASP A C 1
ATOM 632 O O . ASP A 1 85 ? -1.096 -13.479 -13.120 1.00 92.19 85 ASP A O 1
ATOM 636 N N . GLY A 1 86 ? 1.113 -13.577 -13.486 1.00 93.62 86 GLY A N 1
ATOM 637 C CA . GLY A 1 86 ? 1.127 -12.525 -14.498 1.00 93.62 86 GLY A CA 1
ATOM 638 C C . GLY A 1 86 ? 0.748 -11.135 -13.977 1.00 93.62 86 GLY A C 1
ATOM 639 O O . GLY A 1 86 ? 0.405 -10.275 -14.801 1.00 93.62 86 GLY A O 1
ATOM 640 N N . TYR A 1 87 ? 0.800 -10.910 -12.657 1.00 97.19 87 TYR A N 1
ATOM 641 C CA . TYR A 1 87 ? 0.535 -9.617 -12.036 1.00 97.19 87 TYR A CA 1
ATOM 642 C C . TYR A 1 87 ? 1.701 -9.117 -11.172 1.00 97.19 87 TYR A C 1
ATOM 644 O O . TYR A 1 87 ? 2.162 -9.772 -10.244 1.00 97.19 87 TYR A O 1
ATOM 652 N N . VAL A 1 88 ? 2.162 -7.902 -11.466 1.00 97.69 88 VAL A N 1
ATOM 653 C CA . VAL A 1 88 ? 3.180 -7.175 -10.699 1.00 97.69 88 VAL A CA 1
ATOM 654 C C . VAL A 1 88 ? 2.960 -5.683 -10.908 1.00 97.69 88 VAL A C 1
ATOM 656 O O . VAL A 1 88 ? 2.675 -5.258 -12.030 1.00 97.69 88 VAL A O 1
ATOM 659 N N . ARG A 1 89 ? 3.095 -4.863 -9.864 1.00 98.00 89 ARG A N 1
ATOM 660 C CA . ARG A 1 89 ? 3.193 -3.409 -10.058 1.00 98.00 89 ARG A CA 1
ATOM 661 C C . ARG A 1 89 ? 4.650 -2.995 -10.155 1.00 98.00 89 ARG A C 1
ATOM 663 O O . ARG A 1 89 ? 5.495 -3.515 -9.439 1.00 98.00 89 ARG A O 1
ATOM 670 N N . ALA A 1 90 ? 4.940 -2.058 -11.045 1.00 98.38 90 ALA A N 1
ATOM 671 C CA . ALA A 1 90 ? 6.282 -1.534 -11.248 1.00 98.38 90 ALA A CA 1
ATOM 672 C C . ALA A 1 90 ? 6.308 -0.028 -11.008 1.00 98.38 90 ALA A C 1
ATOM 674 O O . ALA A 1 90 ? 5.440 0.692 -11.507 1.00 98.38 90 ALA A O 1
ATOM 675 N N . LYS A 1 91 ? 7.332 0.444 -10.302 1.00 98.50 91 LYS A N 1
ATOM 676 C CA . LYS A 1 91 ? 7.720 1.851 -10.240 1.00 98.50 91 LYS A CA 1
ATOM 677 C C . LYS A 1 91 ? 8.964 2.042 -11.119 1.00 98.50 91 LYS A C 1
ATOM 679 O O . LYS A 1 91 ? 10.051 1.655 -10.693 1.00 98.50 91 LYS A O 1
ATOM 684 N N . PRO A 1 92 ? 8.807 2.529 -12.361 1.00 98.31 92 PRO A N 1
ATOM 685 C CA . PRO A 1 92 ? 9.922 2.736 -13.280 1.00 98.31 92 PRO A CA 1
ATOM 686 C C . PRO A 1 92 ? 10.757 3.964 -12.907 1.00 98.31 92 PRO A C 1
ATOM 688 O O . PRO A 1 92 ? 10.221 4.968 -12.433 1.00 98.31 92 PRO A O 1
ATOM 691 N N . ASP A 1 93 ? 12.049 3.914 -13.214 1.00 98.31 93 ASP A N 1
ATOM 692 C CA . ASP A 1 93 ? 12.968 5.048 -13.114 1.00 98.31 93 ASP A CA 1
ATOM 693 C C . ASP A 1 93 ? 12.648 6.154 -14.122 1.00 98.31 93 ASP A C 1
ATOM 695 O O . ASP A 1 93 ? 12.829 7.337 -13.828 1.00 98.31 93 ASP A O 1
ATOM 699 N N . CYS A 1 94 ? 12.138 5.771 -15.295 1.00 97.50 94 CYS A N 1
ATOM 700 C CA . CYS A 1 94 ? 11.699 6.671 -16.355 1.00 97.50 94 CYS A CA 1
ATOM 701 C C . CYS A 1 94 ? 10.186 6.495 -16.588 1.00 97.50 94 CYS A C 1
ATOM 703 O O . CYS A 1 94 ? 9.767 5.865 -17.563 1.00 97.50 94 CYS A O 1
ATOM 705 N N . PRO A 1 95 ? 9.330 7.002 -15.678 1.00 96.50 95 PRO A N 1
ATOM 706 C CA . PRO A 1 95 ? 7.884 6.864 -15.801 1.00 96.50 95 PRO A CA 1
ATOM 707 C C . PRO A 1 95 ? 7.350 7.556 -17.064 1.00 96.50 95 PRO A C 1
ATOM 709 O O . PRO A 1 95 ? 7.711 8.703 -17.338 1.00 96.50 95 PRO A O 1
ATOM 712 N N . PRO A 1 96 ? 6.440 6.913 -17.818 1.00 94.56 96 PRO A N 1
ATOM 713 C CA . PRO A 1 96 ? 5.815 7.543 -18.968 1.00 94.56 96 PRO A CA 1
ATOM 714 C C . PRO A 1 96 ? 4.825 8.618 -18.507 1.00 94.56 96 PRO A C 1
ATOM 716 O O . PRO A 1 96 ? 4.343 8.605 -17.373 1.00 94.56 96 PRO A O 1
ATOM 719 N N . ALA A 1 97 ? 4.450 9.521 -19.410 1.00 92.81 97 ALA A N 1
ATOM 720 C CA . ALA A 1 97 ? 3.389 10.484 -19.142 1.00 92.81 97 ALA A CA 1
ATOM 721 C C . ALA A 1 97 ? 2.040 9.778 -18.885 1.00 92.81 97 ALA A C 1
ATOM 723 O O . ALA A 1 97 ? 1.615 8.888 -19.630 1.00 92.81 97 ALA A O 1
ATOM 724 N N . SER A 1 98 ? 1.346 10.195 -17.828 1.00 86.00 98 SER A N 1
ATOM 725 C CA . SER A 1 98 ? 0.013 9.722 -17.469 1.00 86.00 98 SER A CA 1
ATOM 726 C C . SER A 1 98 ? -1.008 10.233 -18.473 1.00 86.00 98 SER A C 1
ATOM 728 O O . SER A 1 98 ? -1.163 11.436 -18.682 1.00 86.00 98 SER A O 1
ATOM 730 N N . ARG A 1 99 ? -1.777 9.297 -19.038 1.00 78.25 99 ARG A N 1
ATOM 731 C CA . ARG A 1 99 ? -2.930 9.610 -19.894 1.00 78.25 99 ARG A CA 1
ATOM 732 C C . ARG A 1 99 ? -4.117 10.177 -19.110 1.00 78.25 99 ARG A C 1
ATOM 734 O O . ARG A 1 99 ? -5.002 10.759 -19.719 1.00 78.25 99 ARG A O 1
ATOM 741 N N . LYS A 1 100 ? -4.166 9.953 -17.791 1.00 72.06 100 LYS A N 1
ATOM 742 C CA . LYS A 1 100 ? -5.281 10.370 -16.922 1.00 72.06 100 LYS A CA 1
ATOM 743 C C . LYS A 1 100 ? -5.025 11.701 -16.221 1.00 72.06 100 LYS A C 1
ATOM 745 O O . LYS A 1 100 ? -5.973 12.384 -15.868 1.00 72.06 100 LYS A O 1
ATOM 750 N N . GLU A 1 101 ? -3.760 12.053 -16.012 1.00 74.75 101 GLU A N 1
ATOM 751 C CA . GLU A 1 101 ? -3.366 13.209 -15.202 1.00 74.75 101 GLU A CA 1
ATOM 752 C C . GLU A 1 101 ? -2.598 14.256 -16.019 1.00 74.75 101 GLU A C 1
ATOM 754 O O . GLU A 1 101 ? -1.575 14.767 -15.568 1.00 74.75 101 GLU A O 1
ATOM 759 N N . ASN A 1 102 ? -3.068 14.553 -17.236 1.00 75.00 102 ASN A N 1
ATOM 760 C CA . ASN A 1 102 ? -2.576 15.651 -18.081 1.00 75.00 102 ASN A CA 1
ATOM 761 C C . ASN A 1 102 ? -1.038 15.759 -18.147 1.00 75.00 102 ASN A C 1
ATOM 763 O O . ASN A 1 102 ? -0.469 16.819 -17.901 1.00 75.00 102 ASN A O 1
ATOM 767 N N . GLY A 1 103 ? -0.352 14.652 -18.446 1.00 75.88 103 GLY A N 1
ATOM 768 C CA . GLY A 1 103 ? 1.101 14.654 -18.646 1.00 75.88 103 GLY A CA 1
ATOM 769 C C . GLY A 1 103 ? 1.950 14.455 -17.387 1.00 75.88 103 GLY A C 1
ATOM 770 O O . GLY A 1 103 ? 3.163 14.297 -17.515 1.00 75.88 103 GLY A O 1
ATOM 771 N N . LYS A 1 104 ? 1.357 14.376 -16.184 1.00 87.69 104 LYS A N 1
ATOM 772 C CA . LYS A 1 104 ? 2.105 13.999 -14.970 1.00 87.69 104 LYS A CA 1
ATOM 773 C C . LYS A 1 104 ? 2.729 12.605 -15.109 1.00 87.69 104 LYS A C 1
ATOM 775 O O . LYS A 1 104 ? 2.121 11.745 -15.741 1.00 87.69 104 LYS A O 1
ATOM 780 N N . PRO A 1 105 ? 3.892 12.324 -14.503 1.00 92.69 105 PRO A N 1
ATOM 781 C CA . PRO A 1 105 ? 4.493 10.995 -14.570 1.00 92.69 105 PRO A CA 1
ATOM 782 C C . PRO A 1 105 ? 3.594 9.895 -13.984 1.00 92.69 105 PRO A C 1
ATOM 784 O O . PRO A 1 105 ? 3.152 9.989 -12.838 1.00 92.69 105 PRO A O 1
ATOM 787 N N . ALA A 1 106 ? 3.368 8.815 -14.733 1.00 93.62 106 ALA A N 1
ATOM 788 C CA . ALA A 1 106 ? 2.706 7.607 -14.246 1.00 93.62 106 ALA A CA 1
ATOM 789 C C . ALA A 1 106 ? 3.682 6.792 -13.381 1.00 93.62 106 ALA A C 1
ATOM 791 O O . ALA A 1 106 ? 4.314 5.846 -13.848 1.00 93.62 106 ALA A O 1
ATOM 792 N N . LYS A 1 107 ? 3.822 7.204 -12.114 1.00 94.88 107 LYS A N 1
ATOM 793 C CA . LYS A 1 107 ? 4.817 6.672 -11.165 1.00 94.88 107 LYS A CA 1
ATOM 794 C C . LYS A 1 107 ? 4.690 5.172 -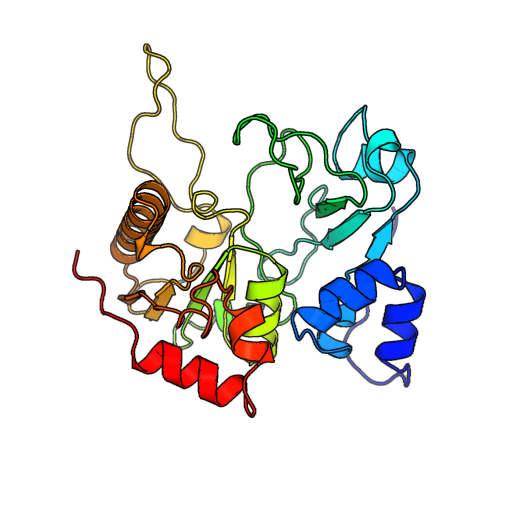10.897 1.00 94.88 107 LYS A C 1
ATOM 796 O O . LYS A 1 107 ? 5.688 4.548 -10.576 1.00 94.88 107 LYS A O 1
ATOM 801 N N . TYR A 1 108 ? 3.488 4.610 -11.010 1.00 96.38 108 TYR A N 1
ATOM 802 C CA . TYR A 1 108 ? 3.241 3.182 -10.833 1.00 96.38 108 TYR A CA 1
ATOM 803 C C . TYR A 1 108 ? 2.483 2.632 -12.034 1.00 96.38 108 TYR A C 1
ATOM 805 O O . TYR A 1 108 ? 1.495 3.216 -12.486 1.00 96.38 108 TYR A O 1
ATOM 813 N N . LEU A 1 109 ? 2.939 1.488 -12.532 1.00 96.62 109 LEU A N 1
ATOM 814 C CA . LEU A 1 109 ? 2.387 0.800 -13.689 1.00 96.62 109 LEU A CA 1
ATOM 815 C C . LEU A 1 109 ? 1.911 -0.595 -13.287 1.00 96.62 109 LEU A C 1
ATOM 817 O O . LEU A 1 109 ? 2.556 -1.280 -12.498 1.00 96.62 109 LEU A O 1
ATOM 821 N N . SER A 1 110 ? 0.793 -1.017 -13.866 1.00 96.12 110 SER A N 1
ATOM 822 C CA . SER A 1 110 ? 0.297 -2.395 -13.804 1.00 96.12 110 SER A CA 1
ATOM 823 C C . SER A 1 110 ? 0.431 -3.043 -15.180 1.00 96.12 110 SER A C 1
ATOM 825 O O . SER A 1 110 ? 0.527 -2.315 -16.182 1.00 96.12 110 SER A O 1
ATOM 827 N N . PRO A 1 111 ? 0.391 -4.382 -15.275 1.00 96.94 111 PRO A N 1
ATOM 828 C CA . PRO A 1 111 ? 0.465 -5.045 -16.558 1.00 96.94 111 PRO A CA 1
ATOM 829 C C . PRO A 1 111 ? -0.740 -4.661 -17.415 1.00 96.94 111 PRO A C 1
ATOM 831 O O . PRO A 1 111 ? -1.869 -4.572 -16.923 1.00 96.94 111 PRO A O 1
ATOM 834 N N . THR A 1 112 ? -0.527 -4.389 -18.702 1.00 94.38 112 THR A N 1
ATOM 835 C CA . THR A 1 112 ? -1.633 -3.939 -19.552 1.00 94.38 112 THR A CA 1
ATOM 836 C C . THR A 1 112 ? -2.696 -5.024 -19.681 1.00 94.38 112 THR A C 1
ATOM 838 O O . THR A 1 112 ? -2.392 -6.217 -19.732 1.00 94.38 112 THR A O 1
ATOM 841 N N . LYS A 1 113 ? -3.964 -4.592 -19.723 1.00 91.06 113 LYS A N 1
ATOM 842 C CA . LYS A 1 113 ? -5.154 -5.458 -19.796 1.00 91.06 113 LYS A CA 1
ATOM 843 C C . LYS A 1 113 ? -5.331 -6.416 -18.609 1.00 91.06 113 LYS A C 1
ATOM 845 O O . LYS A 1 113 ? -6.259 -7.217 -18.636 1.00 91.06 113 LYS A O 1
ATOM 850 N N . ALA A 1 114 ? -4.487 -6.341 -17.581 1.00 93.38 114 ALA A N 1
ATOM 851 C CA . ALA A 1 114 ? -4.715 -7.080 -16.353 1.00 93.38 114 ALA A CA 1
ATOM 852 C C . ALA A 1 114 ? -5.831 -6.409 -15.529 1.00 93.38 114 ALA A C 1
ATOM 854 O O . ALA A 1 114 ? -5.931 -5.175 -15.530 1.00 93.38 114 ALA A O 1
ATOM 855 N N . PRO A 1 115 ? -6.684 -7.192 -14.845 1.00 92.25 115 PRO A N 1
ATOM 856 C CA . PRO A 1 115 ? -7.687 -6.642 -13.944 1.00 92.25 115 PRO A CA 1
ATOM 857 C C . PRO A 1 115 ? -7.008 -5.943 -12.765 1.00 92.25 115 PRO A C 1
ATOM 859 O O . PRO A 1 115 ? -5.927 -6.336 -12.342 1.00 92.25 115 PRO A O 1
ATOM 862 N N . ILE A 1 116 ? -7.653 -4.915 -12.216 1.00 94.25 116 ILE A N 1
ATOM 863 C CA . ILE A 1 116 ? -7.181 -4.272 -10.986 1.00 94.25 116 ILE A CA 1
ATOM 864 C C . ILE A 1 116 ? -7.238 -5.299 -9.851 1.00 94.25 116 ILE A C 1
ATOM 866 O O . ILE A 1 116 ? -8.224 -6.025 -9.721 1.00 94.25 116 ILE A O 1
ATOM 870 N N . ARG A 1 117 ? -6.194 -5.327 -9.025 1.00 95.88 117 ARG A N 1
ATOM 871 C CA . ARG A 1 117 ? -6.091 -6.173 -7.834 1.00 95.88 117 ARG A CA 1
ATOM 872 C C . ARG A 1 117 ? -5.805 -5.290 -6.617 1.00 95.88 117 ARG A C 1
ATOM 874 O O . ARG A 1 117 ? -5.044 -4.327 -6.768 1.00 95.88 117 ARG A O 1
ATOM 881 N N . PRO A 1 118 ? -6.386 -5.575 -5.441 1.00 97.12 118 PRO A N 1
ATOM 882 C CA . PRO A 1 118 ? -5.863 -5.025 -4.203 1.00 97.12 118 PRO A CA 1
ATOM 883 C C . PRO A 1 118 ? -4.497 -5.647 -3.894 1.00 97.12 118 PRO A C 1
ATOM 885 O O . PRO A 1 118 ? -4.177 -6.745 -4.350 1.00 97.12 118 PRO A O 1
ATOM 888 N N . TYR A 1 119 ? -3.691 -4.926 -3.129 1.00 98.38 119 TYR A N 1
ATOM 889 C CA . TYR A 1 119 ? -2.407 -5.390 -2.634 1.00 98.38 119 TYR A CA 1
ATOM 890 C C . TYR A 1 119 ? -2.557 -5.897 -1.201 1.00 98.38 119 TYR A C 1
ATOM 892 O O . TYR A 1 119 ? -3.004 -5.154 -0.326 1.00 98.38 119 TYR A O 1
ATOM 900 N N . PHE A 1 120 ? -2.143 -7.137 -0.961 1.00 97.88 120 PHE A N 1
ATOM 901 C CA . PHE A 1 120 ? -2.009 -7.709 0.373 1.00 97.88 120 PHE A CA 1
ATOM 902 C C . PHE A 1 120 ? -0.515 -7.884 0.664 1.00 97.88 120 PHE A C 1
ATOM 904 O O . PHE A 1 120 ? 0.123 -8.738 0.043 1.00 97.88 120 PHE A O 1
ATOM 911 N N . PRO A 1 121 ? 0.082 -7.062 1.547 1.00 96.12 121 PRO A N 1
ATOM 912 C CA . PRO A 1 121 ? 1.477 -7.242 1.924 1.00 96.12 121 PRO A CA 1
ATOM 913 C C . PRO A 1 121 ? 1.721 -8.655 2.483 1.00 96.12 121 PRO A C 1
ATOM 915 O O . PRO A 1 121 ? 0.927 -9.129 3.299 1.00 96.12 121 PRO A O 1
ATOM 918 N N . PRO A 1 122 ? 2.814 -9.341 2.112 1.00 94.19 122 PRO A N 1
ATOM 919 C CA . PRO A 1 122 ? 3.127 -10.647 2.684 1.00 94.19 122 PRO A CA 1
ATOM 920 C C . PRO A 1 122 ? 3.159 -10.636 4.218 1.00 94.19 122 PRO A C 1
ATOM 922 O O . PRO A 1 122 ? 3.822 -9.800 4.832 1.00 94.19 122 PRO A O 1
ATOM 925 N N . GLY A 1 123 ? 2.468 -11.598 4.835 1.00 91.06 123 GLY A N 1
ATOM 926 C CA . GLY A 1 123 ? 2.379 -11.745 6.293 1.00 91.06 123 GLY A CA 1
ATOM 927 C C . GLY A 1 123 ? 1.129 -11.149 6.944 1.00 91.06 123 GLY A C 1
ATOM 928 O O . GLY A 1 123 ? 0.976 -11.296 8.150 1.00 91.06 123 GLY A O 1
ATOM 929 N N . VAL A 1 124 ? 0.221 -10.523 6.184 1.00 96.31 124 VAL A N 1
ATOM 930 C CA . VAL A 1 124 ? -1.044 -9.992 6.739 1.00 96.31 124 VAL A CA 1
ATOM 931 C C . VAL A 1 124 ? -2.248 -10.919 6.531 1.00 96.31 124 VAL A C 1
ATOM 933 O O . VAL A 1 124 ? -3.346 -10.593 6.972 1.00 96.31 124 VAL A O 1
ATOM 936 N N . GLY A 1 125 ? -2.068 -12.060 5.853 1.00 96.31 125 GLY A N 1
ATOM 937 C CA . GLY A 1 125 ? -3.151 -12.974 5.466 1.00 96.31 125 GLY A CA 1
ATOM 938 C C . GLY A 1 125 ? -3.983 -13.469 6.651 1.00 96.31 125 GLY A C 1
ATOM 939 O O . GLY A 1 125 ? -5.205 -13.340 6.627 1.00 96.31 125 GLY A O 1
ATOM 940 N N . ASP A 1 126 ? -3.331 -13.938 7.717 1.00 96.69 126 ASP A N 1
ATOM 941 C CA . ASP A 1 126 ? -4.014 -14.422 8.927 1.00 96.69 126 ASP A CA 1
ATOM 942 C C . ASP A 1 126 ? -4.829 -13.312 9.602 1.00 96.69 126 ASP A C 1
ATOM 944 O O . ASP A 1 126 ? -5.993 -13.510 9.951 1.00 96.69 126 ASP A O 1
ATOM 948 N N . LEU A 1 127 ? -4.263 -12.102 9.680 1.00 97.31 127 LEU A N 1
ATOM 949 C CA . LEU A 1 127 ? -4.957 -10.921 10.200 1.00 97.31 127 LEU A CA 1
ATOM 950 C C . LEU A 1 127 ? -6.170 -10.563 9.334 1.00 97.31 127 LEU A C 1
ATOM 952 O O . LEU A 1 127 ? -7.214 -10.186 9.853 1.00 97.31 127 LEU A O 1
ATOM 956 N N . LEU A 1 128 ? -6.067 -10.685 8.008 1.00 97.69 128 LEU A N 1
ATOM 957 C CA . LEU A 1 128 ? -7.180 -10.429 7.094 1.00 97.69 128 LEU A CA 1
ATOM 958 C C . LEU A 1 128 ? -8.261 -11.519 7.150 1.00 97.69 128 LEU A C 1
ATOM 960 O O . LEU A 1 128 ? -9.418 -11.209 6.863 1.00 97.69 128 LEU A O 1
ATOM 964 N N . ARG A 1 129 ? -7.937 -12.754 7.542 1.00 95.94 129 ARG A N 1
ATOM 965 C CA . ARG A 1 129 ? -8.918 -13.843 7.696 1.00 95.94 129 ARG A CA 1
ATOM 966 C C . ARG A 1 129 ? -9.672 -13.790 9.012 1.00 95.94 129 ARG A C 1
ATOM 968 O O . ARG A 1 129 ? -10.845 -14.151 9.027 1.00 95.94 129 ARG A O 1
ATOM 975 N N . ASP A 1 130 ? -9.028 -13.337 10.082 1.00 96.56 130 ASP A N 1
ATOM 976 C CA . ASP A 1 130 ? -9.665 -13.224 11.390 1.00 96.56 130 ASP A CA 1
ATOM 977 C C . ASP A 1 130 ? -10.642 -12.025 11.423 1.00 96.56 130 ASP A C 1
ATOM 979 O O . ASP A 1 130 ? -10.209 -10.867 11.377 1.00 96.56 130 ASP A O 1
ATOM 983 N N . PRO A 1 131 ? -11.969 -12.258 11.504 1.00 95.19 131 PRO A N 1
ATOM 984 C CA . PRO A 1 131 ? -12.956 -11.183 11.539 1.00 95.19 131 PRO A CA 1
ATOM 985 C C . PRO A 1 131 ? -12.924 -10.363 12.837 1.00 95.19 131 PRO A C 1
ATOM 987 O O . PRO A 1 131 ? -13.504 -9.278 12.858 1.00 95.19 131 PRO A O 1
ATOM 990 N N . ALA A 1 132 ? -12.266 -10.847 13.898 1.00 96.19 132 ALA A N 1
ATOM 991 C CA . ALA A 1 132 ? -12.070 -10.089 15.132 1.00 96.19 132 ALA A CA 1
ATOM 992 C C . ALA A 1 132 ? -10.976 -9.017 14.988 1.00 96.19 132 ALA A C 1
ATOM 994 O O . ALA A 1 132 ? -10.991 -8.021 15.713 1.00 96.19 132 ALA A O 1
ATOM 995 N N . GLN A 1 133 ? -10.051 -9.181 14.036 1.00 97.12 133 GLN A N 1
ATOM 996 C CA . GLN A 1 133 ? -9.022 -8.180 13.760 1.00 97.12 133 GLN A CA 1
ATOM 997 C C . GLN A 1 133 ? -9.580 -7.042 12.916 1.00 97.12 133 GLN A C 1
ATOM 999 O O . GLN A 1 133 ? -10.312 -7.252 11.948 1.00 97.12 133 GLN A O 1
ATOM 1004 N N . THR A 1 134 ? -9.162 -5.818 13.215 1.00 97.25 134 THR A N 1
ATOM 1005 C CA . THR A 1 134 ? -9.471 -4.661 12.366 1.00 97.25 134 THR A CA 1
ATOM 1006 C C . THR A 1 134 ? -8.731 -4.733 11.027 1.00 97.25 134 THR A C 1
ATOM 1008 O O . THR A 1 134 ? -7.665 -5.345 10.940 1.00 97.25 134 THR A O 1
ATOM 1011 N N . VAL A 1 135 ? -9.273 -4.083 9.993 1.00 98.38 135 VAL A N 1
ATOM 1012 C CA . VAL A 1 135 ? -8.607 -3.943 8.686 1.00 98.38 135 VAL A CA 1
ATOM 1013 C C . VAL A 1 135 ? -8.348 -2.483 8.390 1.00 98.38 135 VAL A C 1
ATOM 1015 O O . VAL A 1 135 ? -9.263 -1.669 8.457 1.00 98.38 135 VAL A O 1
ATOM 1018 N N . ALA A 1 136 ? -7.128 -2.158 7.988 1.00 98.62 136 ALA A N 1
ATOM 1019 C CA . ALA A 1 136 ? -6.802 -0.878 7.385 1.00 98.62 136 ALA A CA 1
ATOM 1020 C C . ALA A 1 136 ? -6.888 -0.951 5.854 1.00 98.62 136 ALA A C 1
ATOM 1022 O O . ALA A 1 136 ? -6.544 -1.957 5.234 1.00 98.62 136 ALA A O 1
ATOM 1023 N N . ILE A 1 137 ? -7.308 0.136 5.220 1.00 98.62 137 ILE A N 1
ATOM 1024 C CA . ILE A 1 137 ? -7.335 0.291 3.767 1.00 98.62 137 ILE A CA 1
ATOM 1025 C C . ILE A 1 137 ? -6.637 1.604 3.432 1.00 98.62 137 ILE A C 1
ATOM 1027 O O . ILE A 1 137 ? -7.056 2.662 3.894 1.00 98.62 137 ILE A O 1
ATOM 1031 N N . THR A 1 138 ? -5.578 1.551 2.627 1.00 97.69 138 THR A N 1
ATOM 1032 C CA . THR A 1 138 ? -4.777 2.731 2.263 1.00 97.69 138 THR A CA 1
ATOM 1033 C C . THR A 1 138 ? -4.411 2.741 0.777 1.00 97.69 138 THR A C 1
ATOM 1035 O O . THR A 1 138 ? -4.625 1.759 0.066 1.00 97.69 138 THR A O 1
ATOM 1038 N N . GLU A 1 139 ? -3.871 3.853 0.278 1.00 94.56 139 GLU A N 1
ATOM 1039 C CA . GLU A 1 139 ? -3.424 3.997 -1.110 1.00 94.56 139 GLU A CA 1
ATOM 1040 C C . GLU A 1 139 ? -1.914 3.735 -1.251 1.00 94.56 139 GLU A C 1
ATOM 1042 O O . GLU A 1 139 ? -1.074 4.508 -0.784 1.00 94.56 139 GLU A O 1
ATOM 1047 N N . GLY A 1 140 ? -1.566 2.687 -1.998 1.00 95.69 140 GLY A N 1
ATOM 1048 C CA . GLY A 1 140 ? -0.194 2.355 -2.379 1.00 95.69 140 GLY A CA 1
ATOM 1049 C C . GLY A 1 140 ? 0.435 1.210 -1.583 1.00 95.69 140 GLY A C 1
ATOM 1050 O O . GLY A 1 140 ? 0.127 0.961 -0.419 1.00 95.69 140 GLY A O 1
ATOM 1051 N N . GLU A 1 141 ? 1.358 0.510 -2.240 1.00 98.12 141 GLU A N 1
ATOM 1052 C CA . GLU A 1 141 ? 1.992 -0.706 -1.731 1.00 98.12 141 GLU A CA 1
ATOM 1053 C C . GLU A 1 141 ? 2.916 -0.442 -0.544 1.00 98.12 141 GLU A C 1
ATOM 1055 O O . GLU A 1 141 ? 2.865 -1.185 0.432 1.00 98.12 141 GLU A O 1
ATOM 1060 N N . LYS A 1 142 ? 3.725 0.628 -0.593 1.00 98.00 142 LYS A N 1
ATOM 1061 C CA . LYS A 1 142 ? 4.631 0.982 0.515 1.00 98.00 142 LYS A CA 1
ATOM 1062 C C . LYS A 1 142 ? 3.848 1.317 1.786 1.00 98.00 142 LYS A C 1
ATOM 1064 O O . LYS A 1 142 ? 4.162 0.785 2.842 1.00 98.00 142 LYS A O 1
ATOM 1069 N N . LYS A 1 143 ? 2.766 2.093 1.659 1.00 97.94 143 LYS A N 1
ATOM 1070 C CA . LYS A 1 143 ? 1.863 2.448 2.768 1.00 97.94 143 LYS A CA 1
ATOM 1071 C C . LYS A 1 143 ? 1.252 1.219 3.421 1.00 97.94 143 LYS A C 1
ATOM 1073 O O . LYS A 1 143 ? 1.331 1.051 4.633 1.00 97.94 143 LYS A O 1
ATOM 1078 N N . ALA A 1 144 ? 0.687 0.335 2.601 1.00 98.44 144 ALA A N 1
ATOM 1079 C CA . ALA A 1 144 ? 0.121 -0.912 3.087 1.00 98.44 144 ALA A CA 1
ATOM 1080 C C . ALA A 1 144 ? 1.190 -1.784 3.757 1.00 98.44 144 ALA A C 1
ATOM 1082 O O . ALA A 1 144 ? 0.956 -2.309 4.836 1.00 98.44 144 ALA A O 1
ATOM 1083 N N . ALA A 1 145 ? 2.383 -1.904 3.173 1.00 98.44 145 ALA A N 1
ATOM 1084 C CA . ALA A 1 145 ? 3.458 -2.694 3.761 1.00 98.44 145 ALA A CA 1
ATOM 1085 C C . ALA A 1 145 ? 3.948 -2.133 5.108 1.00 98.44 145 ALA A C 1
ATOM 1087 O O . ALA A 1 145 ? 4.189 -2.921 6.016 1.00 98.44 145 ALA A O 1
ATOM 1088 N N . VAL A 1 146 ? 4.018 -0.806 5.278 1.00 98.31 146 VAL A N 1
ATOM 1089 C CA . VAL A 1 146 ? 4.333 -0.176 6.574 1.00 98.31 146 VAL A CA 1
ATOM 1090 C C . VAL A 1 146 ? 3.269 -0.505 7.615 1.00 98.31 146 VAL A C 1
ATOM 1092 O O . VAL A 1 146 ? 3.613 -0.908 8.716 1.00 98.31 146 VAL A O 1
ATOM 1095 N N . ILE A 1 147 ? 1.980 -0.397 7.286 1.00 98.44 147 ILE A N 1
ATOM 1096 C CA . ILE A 1 147 ? 0.907 -0.768 8.225 1.00 98.44 147 ILE A CA 1
ATOM 1097 C C . ILE A 1 147 ? 0.988 -2.263 8.581 1.00 98.44 147 ILE A C 1
ATOM 1099 O O . ILE A 1 147 ? 0.886 -2.630 9.750 1.00 98.44 147 ILE A O 1
ATOM 1103 N N . GLY A 1 148 ? 1.219 -3.121 7.585 1.00 98.19 148 GLY A N 1
ATOM 1104 C CA . GLY A 1 148 ? 1.340 -4.566 7.776 1.00 98.19 148 GLY A CA 1
ATOM 1105 C C . GLY A 1 148 ? 2.524 -4.946 8.665 1.00 98.19 148 GLY A C 1
ATOM 1106 O O . GLY A 1 148 ? 2.393 -5.830 9.509 1.00 98.19 148 GLY A O 1
ATOM 1107 N N . GLN A 1 149 ? 3.655 -4.238 8.546 1.00 97.94 149 GLN A N 1
ATOM 1108 C CA . GLN A 1 149 ? 4.821 -4.453 9.413 1.00 97.94 149 GLN A CA 1
ATOM 1109 C C . GLN A 1 149 ? 4.521 -4.142 10.887 1.00 97.94 149 GLN A C 1
ATOM 1111 O O . GLN A 1 149 ? 5.164 -4.701 11.769 1.00 97.94 149 GLN A O 1
ATOM 1116 N N . LEU A 1 150 ? 3.536 -3.277 11.155 1.00 97.75 150 LEU A N 1
ATOM 1117 C CA . LEU A 1 150 ? 3.091 -2.908 12.501 1.00 97.75 150 LEU A CA 1
ATOM 1118 C C . LEU A 1 150 ? 2.018 -3.863 13.057 1.00 97.75 150 LEU A C 1
ATOM 1120 O O . LEU A 1 150 ? 1.383 -3.555 14.061 1.00 97.75 150 LEU A O 1
ATOM 1124 N N . GLY A 1 151 ? 1.807 -5.019 12.416 1.00 96.88 151 GLY A N 1
ATOM 1125 C CA . GLY A 1 151 ? 0.915 -6.070 12.913 1.00 96.88 151 GLY A CA 1
ATOM 1126 C C . GLY A 1 151 ? -0.571 -5.807 12.669 1.00 96.88 151 GLY A C 1
ATOM 1127 O O . GLY A 1 151 ? -1.412 -6.382 13.352 1.00 96.88 151 GLY A O 1
ATOM 1128 N N . VAL A 1 152 ? -0.911 -4.947 11.706 1.00 98.00 152 VAL A N 1
ATOM 1129 C CA . VAL A 1 152 ? -2.301 -4.625 11.358 1.00 98.00 152 VAL A CA 1
ATOM 1130 C C . VAL A 1 152 ? -2.676 -5.274 10.026 1.00 98.00 152 VAL A C 1
ATOM 1132 O O . VAL A 1 152 ? -1.961 -5.141 9.031 1.00 98.00 152 VAL A O 1
ATOM 1135 N N . GLY A 1 153 ? -3.828 -5.953 9.985 1.00 98.12 153 GLY A N 1
ATOM 1136 C CA . GLY A 1 153 ? -4.399 -6.466 8.740 1.00 98.12 153 GLY A CA 1
ATOM 1137 C C . GLY A 1 153 ? -4.687 -5.310 7.786 1.00 98.12 153 GLY A C 1
ATOM 1138 O O . GLY A 1 153 ? -5.354 -4.349 8.164 1.00 98.12 153 GLY A O 1
ATOM 1139 N N . VAL A 1 154 ? -4.170 -5.356 6.558 1.00 98.62 154 VAL A N 1
ATOM 1140 C CA . VAL A 1 154 ? -4.215 -4.190 5.667 1.00 98.62 154 VAL A CA 1
ATOM 1141 C C . VAL A 1 154 ? -4.360 -4.545 4.198 1.00 98.62 154 VAL A C 1
ATOM 1143 O O . VAL A 1 154 ? -3.807 -5.523 3.699 1.00 98.62 154 VAL A O 1
ATOM 1146 N N . VAL A 1 155 ? -5.088 -3.679 3.503 1.00 98.50 155 VAL A N 1
ATOM 1147 C CA . VAL A 1 155 ? -5.299 -3.691 2.063 1.00 98.50 155 VAL A CA 1
ATOM 1148 C C . VAL A 1 155 ? -4.713 -2.418 1.455 1.00 98.50 155 VAL A C 1
ATOM 1150 O O . VAL A 1 155 ? -5.107 -1.303 1.801 1.00 98.50 155 VAL A O 1
ATOM 1153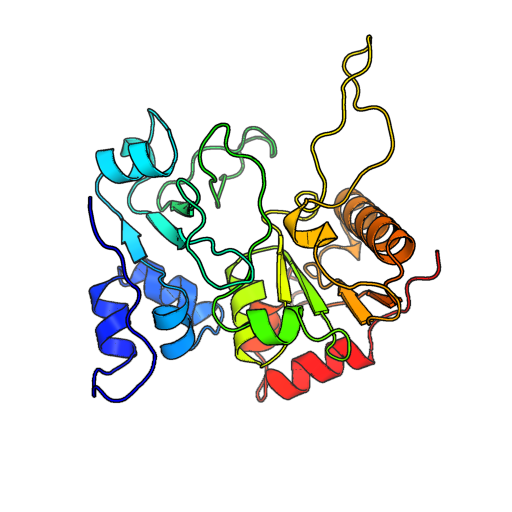 N N . GLY A 1 156 ? -3.800 -2.574 0.501 1.00 98.25 156 GLY A N 1
ATOM 1154 C CA . GLY A 1 156 ? -3.327 -1.485 -0.349 1.00 98.25 156 GLY A CA 1
ATOM 1155 C C . GLY A 1 156 ? -4.156 -1.367 -1.624 1.00 98.25 156 GLY A C 1
ATOM 1156 O O . GLY A 1 156 ? -4.388 -2.351 -2.323 1.00 98.25 156 GLY A O 1
ATOM 1157 N N . LEU A 1 157 ? -4.577 -0.157 -1.976 1.00 98.12 157 LEU A N 1
ATOM 1158 C CA . LEU A 1 157 ? -5.220 0.134 -3.253 1.00 98.12 157 LEU A CA 1
ATOM 1159 C C . LEU A 1 157 ? -4.216 0.763 -4.220 1.00 98.12 157 LEU A C 1
ATOM 1161 O O . LEU A 1 157 ? -3.472 1.671 -3.860 1.00 98.12 157 LEU A O 1
ATOM 1165 N N . ALA A 1 158 ? -4.246 0.332 -5.482 1.00 94.25 158 ALA A N 1
ATOM 1166 C CA . ALA A 1 158 ? -3.400 0.874 -6.551 1.00 94.25 158 ALA A CA 1
ATOM 1167 C C . ALA A 1 158 ? -3.654 2.369 -6.862 1.00 94.25 158 ALA A C 1
ATOM 1169 O O . ALA A 1 158 ? -2.841 3.007 -7.537 1.00 94.25 158 ALA A O 1
ATOM 1170 N N . GLY A 1 159 ? -4.788 2.881 -6.385 1.00 92.50 159 GLY A N 1
ATOM 1171 C CA . GLY A 1 159 ? -5.265 4.258 -6.404 1.00 92.50 159 GLY A CA 1
ATOM 1172 C C . GLY A 1 159 ? -6.609 4.320 -5.666 1.00 92.50 159 GLY A C 1
ATOM 1173 O O . GLY A 1 159 ? -7.266 3.286 -5.530 1.00 92.50 159 GLY A O 1
ATOM 1174 N N . VAL A 1 160 ? -7.066 5.498 -5.235 1.00 92.25 160 VAL A N 1
ATOM 1175 C CA . VAL A 1 160 ? -8.292 5.636 -4.406 1.00 92.25 160 VAL A CA 1
ATOM 1176 C C . VAL A 1 160 ? -9.580 5.079 -5.035 1.00 92.25 160 VAL A C 1
ATOM 1178 O O . VAL A 1 160 ? -10.528 4.757 -4.329 1.00 92.25 160 VAL A O 1
ATOM 1181 N N . GLU A 1 161 ? -9.617 4.908 -6.359 1.00 92.50 161 GLU A N 1
ATOM 1182 C CA . GLU A 1 161 ? -10.746 4.311 -7.092 1.00 92.50 161 GLU A CA 1
ATOM 1183 C C . GLU A 1 161 ? -10.579 2.807 -7.392 1.00 92.50 161 GLU A C 1
ATOM 1185 O O . GLU A 1 161 ? -11.499 2.156 -7.892 1.00 92.50 161 GLU A O 1
ATOM 1190 N N . CYS A 1 162 ? -9.410 2.234 -7.099 1.00 95.06 162 CYS A N 1
ATOM 1191 C CA . CYS A 1 162 ? -9.008 0.873 -7.471 1.00 95.06 162 CYS A CA 1
ATOM 1192 C C . CYS A 1 162 ? -9.511 -0.206 -6.496 1.00 95.06 162 CYS A C 1
ATOM 1194 O O . CYS A 1 162 ? -8.832 -1.202 -6.277 1.00 95.06 162 CYS A O 1
ATOM 1196 N N . TRP A 1 163 ? -10.693 -0.014 -5.913 1.00 96.38 163 TRP A N 1
ATOM 1197 C CA . TRP A 1 163 ? -11.334 -0.970 -5.002 1.00 96.38 163 TRP A CA 1
ATOM 1198 C C . TRP A 1 163 ? -12.543 -1.680 -5.619 1.00 96.38 163 TRP A C 1
ATOM 1200 O O . TRP A 1 163 ? -13.046 -2.646 -5.043 1.00 96.38 163 TRP A O 1
ATOM 1210 N N . SER A 1 164 ? -13.041 -1.207 -6.770 1.00 95.81 164 SER A N 1
ATOM 1211 C CA . SER A 1 164 ? -14.274 -1.717 -7.376 1.00 95.81 164 SER A CA 1
ATOM 1212 C C . SER A 1 164 ? -14.059 -2.401 -8.716 1.00 95.81 164 SER A C 1
ATOM 1214 O O . SER A 1 164 ? -13.246 -1.948 -9.525 1.00 95.81 164 SER A O 1
ATOM 1216 N N . LYS A 1 165 ? -14.905 -3.388 -9.015 1.00 94.88 165 LYS A N 1
ATOM 1217 C CA . LYS A 1 165 ? -15.024 -3.980 -10.351 1.00 94.88 165 LYS A CA 1
ATOM 1218 C C . LYS A 1 165 ? -15.367 -2.927 -11.407 1.00 94.88 165 LYS A C 1
ATOM 1220 O O . LYS A 1 165 ? -16.059 -1.939 -11.135 1.00 94.88 165 LYS A O 1
ATOM 1225 N N . ALA A 1 166 ? -14.914 -3.168 -12.637 1.00 90.69 166 ALA A N 1
ATOM 1226 C CA . ALA A 1 166 ? -15.373 -2.402 -13.785 1.00 90.69 166 ALA A CA 1
ATOM 1227 C C . ALA A 1 166 ? -16.888 -2.585 -13.938 1.00 90.69 166 ALA A C 1
ATOM 1229 O O . ALA A 1 166 ? -17.392 -3.706 -13.951 1.00 90.69 166 ALA A O 1
ATOM 1230 N N . ARG A 1 167 ? -17.614 -1.472 -14.035 1.00 91.25 167 ARG A N 1
ATOM 1231 C CA . ARG A 1 167 ? -19.064 -1.496 -14.222 1.00 91.25 167 ARG A CA 1
ATOM 1232 C C . ARG A 1 167 ? -19.416 -1.687 -15.702 1.00 91.25 167 ARG A C 1
ATOM 1234 O O . ARG A 1 167 ? -18.692 -1.143 -16.547 1.00 91.25 167 ARG A O 1
ATOM 1241 N N . PRO A 1 168 ? -20.528 -2.380 -16.015 1.00 90.88 168 PRO A N 1
ATOM 1242 C CA . PRO A 1 168 ? -21.072 -2.423 -17.368 1.00 90.88 168 PRO A CA 1
ATOM 1243 C C . PRO A 1 168 ? -21.255 -1.012 -17.931 1.00 90.88 168 PRO A C 1
ATOM 1245 O O . PRO A 1 168 ? -21.524 -0.067 -17.181 1.00 90.88 168 PRO A O 1
ATOM 1248 N N . ARG A 1 169 ? -21.095 -0.861 -19.247 1.00 92.06 169 ARG A N 1
ATOM 1249 C CA . ARG A 1 169 ? -21.402 0.390 -19.945 1.00 92.06 169 ARG A CA 1
ATOM 1250 C C . ARG A 1 169 ? -22.794 0.289 -20.564 1.00 92.06 169 ARG A C 1
ATOM 1252 O O . ARG A 1 169 ? -23.096 -0.728 -21.177 1.00 92.06 169 ARG A O 1
ATOM 1259 N N . GLY A 1 170 ? -23.622 1.309 -20.357 1.00 90.50 170 GLY A N 1
ATOM 1260 C CA . GLY A 1 170 ? -24.911 1.441 -21.035 1.00 90.50 170 GLY A CA 1
ATOM 1261 C C . GLY A 1 170 ? -24.740 1.845 -22.500 1.00 90.50 170 GLY A C 1
ATOM 1262 O O . GLY A 1 170 ? -23.617 2.035 -22.972 1.00 90.50 170 GLY A O 1
ATOM 1263 N N . GLU A 1 171 ? -25.860 2.021 -23.202 1.00 90.75 171 GLU A N 1
ATOM 1264 C CA . GLU A 1 171 ? -25.887 2.439 -24.614 1.00 90.75 171 GLU A CA 1
ATOM 1265 C C . GLU A 1 171 ? -25.193 3.794 -24.848 1.00 90.75 171 GLU A C 1
ATOM 1267 O O . GLU A 1 171 ? -24.555 3.992 -25.876 1.00 90.75 171 GLU A O 1
ATOM 1272 N N . ASP A 1 172 ? -25.221 4.696 -23.859 1.00 91.50 172 ASP A N 1
ATOM 1273 C CA . ASP A 1 172 ? -24.525 5.992 -23.888 1.00 91.50 172 ASP A CA 1
ATOM 1274 C C . ASP A 1 172 ? -23.016 5.897 -23.567 1.00 91.50 172 ASP A C 1
ATOM 1276 O O . ASP A 1 172 ? -22.328 6.908 -23.404 1.00 91.50 172 ASP A O 1
ATOM 1280 N N . GLY A 1 173 ? -22.489 4.678 -23.418 1.00 87.56 173 GLY A N 1
ATOM 1281 C CA . GLY A 1 173 ? -21.101 4.411 -23.059 1.00 87.56 173 GLY A CA 1
ATOM 1282 C C . GLY A 1 173 ? -20.750 4.744 -21.605 1.00 87.56 173 GLY A C 1
ATOM 1283 O O . GLY A 1 173 ? -19.585 4.588 -21.213 1.00 87.56 173 GLY A O 1
ATOM 1284 N N . ARG A 1 174 ? -21.701 5.179 -20.765 1.00 88.06 174 ARG A N 1
ATOM 1285 C CA . ARG A 1 174 ? -21.454 5.485 -19.348 1.00 88.06 174 ARG A CA 1
ATOM 1286 C C . ARG A 1 174 ? -21.581 4.248 -18.477 1.00 88.06 174 ARG A C 1
ATOM 1288 O O . ARG A 1 174 ? -22.297 3.302 -18.776 1.00 88.06 174 ARG A O 1
ATOM 1295 N N . ALA A 1 175 ? -20.838 4.248 -17.377 1.00 89.00 175 ALA A N 1
ATOM 1296 C CA . ALA A 1 175 ? -20.863 3.157 -16.415 1.00 89.00 175 ALA A CA 1
ATOM 1297 C C . ALA A 1 175 ? -22.196 3.128 -15.644 1.00 89.00 175 ALA A C 1
ATOM 1299 O O . ALA A 1 175 ? -22.519 4.086 -14.936 1.00 89.00 175 ALA A O 1
ATOM 1300 N N . VAL A 1 176 ? -22.921 2.013 -15.741 1.00 88.81 176 VAL A N 1
ATOM 1301 C CA . VAL A 1 176 ? -24.240 1.793 -15.125 1.00 88.81 176 VAL A CA 1
ATOM 1302 C C . VAL A 1 176 ? -24.172 0.780 -13.978 1.00 88.81 176 VAL A C 1
ATOM 1304 O O . VAL A 1 176 ? -23.211 0.025 -13.846 1.00 88.81 176 VAL A O 1
ATOM 1307 N N . GLY A 1 177 ? -25.188 0.780 -13.112 1.00 88.31 177 GLY A N 1
ATOM 1308 C CA . GLY A 1 177 ? -25.275 -0.124 -11.960 1.00 88.31 177 GLY A CA 1
ATOM 1309 C C . GLY A 1 177 ? -24.461 0.321 -10.740 1.00 88.31 177 GLY A C 1
ATOM 1310 O O . GLY A 1 177 ? -23.739 1.323 -10.765 1.00 88.31 177 GLY A O 1
ATOM 1311 N N . ARG A 1 178 ? -24.597 -0.416 -9.634 1.00 88.88 178 ARG A N 1
ATOM 1312 C CA . ARG A 1 178 ? -23.874 -0.131 -8.384 1.00 88.88 178 ARG A CA 1
ATOM 1313 C C . ARG A 1 178 ? -22.402 -0.521 -8.512 1.00 88.88 178 ARG A C 1
ATOM 1315 O O . ARG A 1 178 ? -22.055 -1.451 -9.235 1.00 88.88 178 ARG A O 1
ATOM 1322 N N . ARG A 1 179 ? -21.528 0.189 -7.798 1.00 92.25 179 ARG A N 1
ATOM 1323 C CA . ARG A 1 179 ? -20.138 -0.251 -7.635 1.00 92.25 179 ARG A CA 1
ATOM 1324 C C . ARG A 1 179 ? -20.110 -1.469 -6.724 1.00 92.25 179 ARG A C 1
ATOM 1326 O O . ARG A 1 179 ? -20.830 -1.509 -5.731 1.00 92.25 179 ARG A O 1
ATOM 1333 N N . GLN A 1 180 ? -19.282 -2.438 -7.079 1.00 94.25 180 GLN A N 1
ATOM 1334 C CA . GLN A 1 180 ? -19.094 -3.676 -6.332 1.00 94.25 180 GLN A CA 1
ATOM 1335 C C . GLN A 1 180 ? -17.622 -3.806 -5.973 1.00 94.25 180 GLN A C 1
ATOM 1337 O O . GLN A 1 180 ? -16.774 -3.455 -6.798 1.00 94.25 180 GLN A O 1
ATOM 1342 N N . LEU A 1 181 ? -17.335 -4.302 -4.769 1.00 97.50 181 LEU A N 1
ATOM 1343 C CA . LEU A 1 181 ? -15.978 -4.629 -4.337 1.00 97.50 181 LEU A CA 1
ATOM 1344 C C . LEU A 1 181 ? -15.317 -5.593 -5.338 1.00 97.50 181 LEU A C 1
ATOM 1346 O O . LEU A 1 181 ? -15.996 -6.422 -5.949 1.00 97.50 181 LEU A O 1
ATOM 1350 N N . LEU A 1 182 ? -14.000 -5.471 -5.514 1.00 97.06 182 LEU A N 1
ATOM 1351 C CA . LEU A 1 182 ? -13.196 -6.498 -6.187 1.00 97.06 182 LEU A CA 1
ATOM 1352 C C . LEU A 1 182 ? -13.388 -7.852 -5.494 1.00 97.06 182 LEU A C 1
ATOM 1354 O O . LEU A 1 182 ? -13.620 -7.883 -4.289 1.00 97.06 182 LEU A O 1
ATOM 1358 N N . ASP A 1 183 ? -13.269 -8.955 -6.237 1.00 96.00 183 ASP A N 1
ATOM 1359 C CA . ASP A 1 183 ? -13.517 -10.300 -5.693 1.00 96.00 183 ASP A CA 1
ATOM 1360 C C . ASP A 1 183 ? -12.651 -10.605 -4.468 1.00 96.00 183 ASP A C 1
ATOM 1362 O O . ASP A 1 183 ? -13.163 -11.095 -3.467 1.00 96.00 183 ASP A O 1
ATOM 1366 N N . ASP A 1 184 ? -11.379 -10.200 -4.488 1.00 95.50 184 ASP A N 1
ATOM 1367 C CA . ASP A 1 184 ? -10.476 -10.401 -3.350 1.00 95.50 184 ASP A CA 1
ATOM 1368 C C . ASP A 1 184 ? -10.914 -9.616 -2.102 1.00 95.50 184 ASP A C 1
ATOM 1370 O O . ASP A 1 184 ? -10.722 -10.072 -0.981 1.00 95.50 184 ASP A O 1
ATOM 1374 N N . LEU A 1 185 ? -11.523 -8.437 -2.283 1.00 97.31 185 LEU A N 1
ATOM 1375 C CA . LEU A 1 185 ? -12.077 -7.653 -1.174 1.00 97.31 185 LEU A CA 1
ATOM 1376 C C . LEU A 1 185 ? -13.421 -8.213 -0.716 1.00 97.31 185 LEU A C 1
ATOM 1378 O O . LEU A 1 185 ? -13.708 -8.213 0.475 1.00 97.31 185 LEU A O 1
ATOM 1382 N N . ALA A 1 186 ? -14.252 -8.678 -1.647 1.00 96.69 186 ALA A N 1
ATOM 1383 C CA . ALA A 1 186 ? -15.543 -9.285 -1.346 1.00 96.69 186 ALA A CA 1
ATOM 1384 C C . ALA A 1 186 ? -15.397 -10.625 -0.604 1.00 96.69 186 ALA A C 1
ATOM 1386 O O . ALA A 1 186 ? -16.301 -11.000 0.135 1.00 96.69 186 ALA A O 1
ATOM 1387 N N . GLY A 1 187 ? -14.265 -11.316 -0.780 1.00 96.06 187 GLY A N 1
ATOM 1388 C CA . GLY A 1 187 ? -13.924 -12.543 -0.061 1.00 96.06 187 GLY A CA 1
ATOM 1389 C C . GLY A 1 187 ? -13.546 -12.344 1.411 1.00 96.06 187 GLY A C 1
ATOM 1390 O O . GLY A 1 187 ? -13.455 -13.327 2.141 1.00 96.06 187 GLY A O 1
ATOM 1391 N N . LEU A 1 188 ? -13.343 -11.103 1.871 1.00 96.88 188 LEU A N 1
ATOM 1392 C CA . LEU A 1 188 ? -13.104 -10.812 3.286 1.00 96.88 188 LEU A CA 1
ATOM 1393 C C . LEU A 1 188 ? -14.416 -10.810 4.083 1.00 96.88 188 LEU A C 1
ATOM 1395 O O . LEU A 1 188 ? -15.449 -10.316 3.628 1.00 96.88 188 LEU A O 1
ATOM 1399 N N . THR A 1 189 ? -14.362 -11.290 5.326 1.00 97.44 189 THR A N 1
ATOM 1400 C CA . THR A 1 189 ? -15.495 -11.207 6.256 1.00 97.44 189 THR A CA 1
ATOM 1401 C C . THR A 1 189 ? -15.628 -9.781 6.787 1.00 97.44 189 THR A C 1
ATOM 1403 O O . THR A 1 189 ? -14.836 -9.357 7.624 1.00 97.44 189 THR A O 1
ATOM 1406 N N . TRP A 1 190 ? -16.628 -9.037 6.305 1.00 98.00 190 TRP A N 1
ATOM 1407 C CA . TRP A 1 190 ? -16.850 -7.633 6.687 1.00 98.00 190 TRP A CA 1
ATOM 1408 C C . TRP A 1 190 ? -17.873 -7.425 7.798 1.00 98.00 190 TRP A C 1
ATOM 1410 O O . TRP A 1 190 ? -17.773 -6.446 8.530 1.00 98.00 190 TRP A O 1
ATOM 1420 N N . ARG A 1 191 ? -18.876 -8.299 7.928 1.00 97.56 191 ARG A N 1
ATOM 1421 C CA . ARG A 1 191 ? -19.995 -8.089 8.858 1.00 97.56 191 ARG A CA 1
ATOM 1422 C C . ARG A 1 191 ? -19.498 -7.900 10.297 1.00 97.56 191 ARG A C 1
ATOM 1424 O O . ARG A 1 191 ? -18.920 -8.816 10.866 1.00 97.56 191 ARG A O 1
ATOM 1431 N N . GLY A 1 192 ? -19.774 -6.728 10.873 1.00 96.69 192 GLY A N 1
ATOM 1432 C CA . GLY A 1 192 ? -19.381 -6.354 12.237 1.00 96.69 192 GLY A CA 1
ATOM 1433 C C . GLY A 1 192 ? -17.898 -6.008 12.403 1.00 96.69 192 GLY A C 1
ATOM 1434 O O . GLY A 1 192 ? -17.480 -5.654 13.500 1.00 96.69 192 GLY A O 1
ATOM 1435 N N . ARG A 1 193 ? -17.104 -6.085 11.331 1.00 97.88 193 ARG A N 1
ATOM 1436 C CA . ARG A 1 193 ? -15.659 -5.868 11.361 1.00 97.88 193 ARG A CA 1
ATOM 1437 C C . ARG A 1 193 ? -15.322 -4.396 11.169 1.00 97.88 193 ARG A C 1
ATOM 1439 O O . ARG A 1 193 ? -15.830 -3.760 10.244 1.00 97.88 193 ARG A O 1
ATOM 1446 N N . THR A 1 194 ? -14.424 -3.867 11.996 1.00 98.31 194 THR A N 1
ATOM 1447 C CA . THR A 1 194 ? -13.954 -2.483 11.860 1.00 98.31 194 THR A CA 1
ATOM 1448 C C . THR A 1 194 ? -13.002 -2.339 10.675 1.00 98.31 194 THR A C 1
ATOM 1450 O O . THR A 1 194 ? -11.979 -3.026 10.605 1.00 98.31 194 THR A O 1
ATOM 1453 N N . ALA A 1 195 ? -13.325 -1.416 9.769 1.00 98.50 195 ALA A N 1
ATOM 1454 C CA . ALA A 1 195 ? -12.518 -1.066 8.607 1.00 98.50 195 ALA A CA 1
ATOM 1455 C C . ALA A 1 195 ? -12.065 0.401 8.689 1.00 98.50 195 ALA A C 1
ATOM 1457 O O . ALA A 1 195 ? -12.878 1.314 8.549 1.00 98.50 195 ALA A O 1
ATOM 1458 N N . TYR A 1 196 ? -10.767 0.624 8.891 1.00 98.69 196 TYR A N 1
ATOM 1459 C CA . TYR A 1 196 ? -10.141 1.944 8.870 1.00 98.69 196 TYR A CA 1
ATOM 1460 C C . TYR A 1 196 ? -9.758 2.329 7.442 1.00 98.69 196 TYR A C 1
ATOM 1462 O O . TYR A 1 196 ? -8.889 1.701 6.841 1.00 98.69 196 TYR A O 1
ATOM 1470 N N . VAL A 1 197 ? -10.363 3.379 6.893 1.00 98.06 197 VAL A N 1
ATOM 1471 C CA . VAL A 1 197 ? -9.966 3.942 5.595 1.00 98.06 197 VAL A CA 1
ATOM 1472 C C . VAL A 1 197 ? -8.993 5.092 5.841 1.00 98.06 197 VAL A C 1
ATOM 1474 O O . VAL A 1 197 ? -9.366 6.109 6.417 1.00 98.06 197 VAL A O 1
ATOM 1477 N N . ALA A 1 198 ? -7.741 4.916 5.423 1.00 96.31 198 ALA A N 1
ATOM 1478 C CA . ALA A 1 198 ? -6.635 5.845 5.631 1.00 96.31 198 ALA A CA 1
ATOM 1479 C C . ALA A 1 198 ? -6.034 6.277 4.287 1.00 96.31 198 ALA A C 1
ATOM 1481 O O . ALA A 1 198 ? -5.005 5.760 3.839 1.00 96.31 198 ALA A O 1
ATOM 1482 N N . PHE A 1 199 ? -6.712 7.208 3.617 1.00 94.06 199 PHE A N 1
ATOM 1483 C CA . PHE A 1 199 ? -6.174 7.893 2.440 1.00 94.06 199 PHE A CA 1
ATOM 1484 C C . PHE A 1 199 ? -5.252 9.044 2.853 1.00 94.06 199 PHE A C 1
ATOM 1486 O O . PHE A 1 199 ? -5.290 9.500 3.995 1.00 94.06 199 PHE A O 1
ATOM 1493 N N . ASP A 1 200 ? -4.407 9.487 1.921 1.00 85.69 200 ASP A N 1
ATOM 1494 C CA . ASP A 1 200 ? -3.426 10.543 2.176 1.00 85.69 200 ASP A CA 1
ATOM 1495 C C . ASP A 1 200 ? -4.084 11.857 2.663 1.00 85.69 200 ASP A C 1
ATOM 1497 O O . ASP A 1 200 ? -5.267 12.121 2.416 1.00 85.69 200 ASP A O 1
ATOM 1501 N N . SER A 1 201 ? -3.302 12.726 3.315 1.00 80.25 201 SER A N 1
ATOM 1502 C CA . SER A 1 201 ? -3.817 13.930 3.992 1.00 80.25 201 SER A CA 1
ATOM 1503 C C . SER A 1 201 ? -4.493 14.968 3.076 1.00 80.25 201 SER A C 1
ATOM 1505 O O . SER A 1 201 ? -5.207 15.848 3.557 1.00 80.25 201 SER A O 1
ATOM 1507 N N . ASP A 1 202 ? -4.352 14.859 1.749 1.00 76.00 202 ASP A N 1
ATOM 1508 C CA . ASP A 1 202 ? -4.965 15.777 0.778 1.00 76.00 202 ASP A CA 1
ATOM 1509 C C . ASP A 1 202 ? -6.448 15.492 0.484 1.00 76.00 202 ASP A C 1
ATOM 1511 O O . ASP A 1 202 ? -7.060 16.172 -0.350 1.00 76.00 202 ASP A O 1
ATOM 1515 N N . ILE A 1 203 ? -7.066 14.540 1.190 1.00 72.69 203 ILE A N 1
ATOM 1516 C CA . ILE A 1 203 ? -8.491 14.239 1.041 1.00 72.69 203 ILE A CA 1
ATOM 1517 C C . ILE A 1 203 ? -9.385 15.464 1.265 1.00 72.69 203 ILE A C 1
ATOM 1519 O O . ILE A 1 203 ? -10.293 15.713 0.475 1.00 72.69 203 ILE A O 1
ATOM 1523 N N . GLY A 1 204 ? -9.099 16.301 2.266 1.00 61.94 204 GLY A N 1
ATOM 1524 C CA . GLY A 1 204 ? -9.885 17.509 2.550 1.00 61.94 204 GLY A CA 1
ATOM 1525 C C . GLY A 1 204 ? -9.875 18.535 1.408 1.00 61.94 204 GLY A C 1
ATOM 1526 O O . GLY A 1 204 ? -10.798 19.336 1.283 1.00 61.94 204 GLY A O 1
ATOM 1527 N N . GLN A 1 205 ? -8.875 18.469 0.527 1.00 68.06 205 GLN A N 1
ATOM 1528 C CA . GLN A 1 205 ? -8.652 19.442 -0.543 1.00 68.06 205 GLN A CA 1
ATOM 1529 C C . GLN A 1 205 ? -9.165 18.956 -1.908 1.00 68.06 205 GLN A C 1
ATOM 1531 O O . GLN A 1 205 ? -9.420 19.765 -2.802 1.00 68.06 205 GLN A O 1
ATOM 1536 N N . LYS A 1 206 ? -9.347 17.640 -2.091 1.00 80.62 206 LYS A N 1
ATOM 1537 C CA . LYS A 1 206 ? -9.700 17.037 -3.384 1.00 80.62 206 LYS A CA 1
ATOM 1538 C C . LYS A 1 206 ? -11.074 16.382 -3.349 1.00 80.62 206 LYS A C 1
ATOM 1540 O O . LYS A 1 206 ? -11.235 15.261 -2.871 1.00 80.62 206 LYS A O 1
ATOM 1545 N N . ARG A 1 207 ? -12.058 17.045 -3.966 1.00 85.88 207 ARG A N 1
ATOM 1546 C CA . ARG A 1 207 ? -13.439 16.538 -4.094 1.00 85.88 207 ARG A CA 1
ATOM 1547 C C . ARG A 1 207 ? -13.509 15.127 -4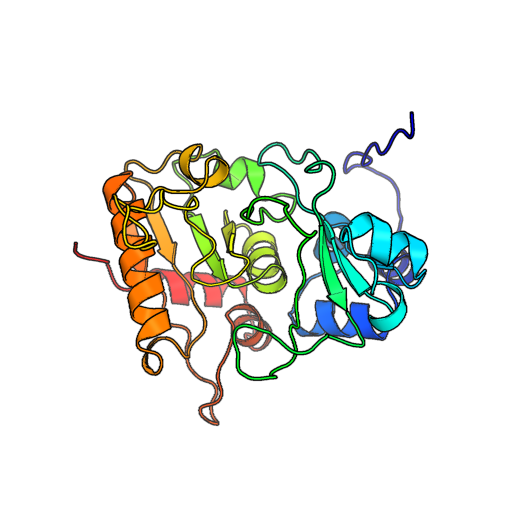.682 1.00 85.88 207 ARG A C 1
ATOM 1549 O O . ARG A 1 207 ? -14.333 14.334 -4.240 1.00 85.88 207 ARG A O 1
ATOM 1556 N N . ASP A 1 208 ? -12.646 14.804 -5.642 1.00 83.62 208 ASP A N 1
ATOM 1557 C CA . ASP A 1 208 ? -12.610 13.469 -6.249 1.00 83.62 208 ASP A CA 1
ATOM 1558 C C . ASP A 1 208 ? -12.143 12.399 -5.254 1.00 83.62 208 ASP A C 1
ATOM 1560 O O . ASP A 1 208 ? -12.714 11.314 -5.209 1.00 83.62 208 ASP A O 1
ATOM 1564 N N . VAL A 1 209 ? -11.183 12.726 -4.384 1.00 85.19 209 VAL A N 1
ATOM 1565 C CA . VAL A 1 209 ? -10.706 11.815 -3.331 1.00 85.19 209 VAL A CA 1
ATOM 1566 C C . VAL A 1 209 ? -11.781 11.618 -2.258 1.00 85.19 209 VAL A C 1
ATOM 1568 O O . VAL A 1 209 ? -12.030 10.488 -1.852 1.00 85.19 209 VAL A O 1
ATOM 1571 N N . GLN A 1 210 ? -12.497 12.678 -1.864 1.00 89.81 210 GLN A N 1
ATOM 1572 C CA . GLN A 1 210 ? -13.634 12.573 -0.931 1.00 89.81 210 GLN A CA 1
ATOM 1573 C C . GLN A 1 210 ? -14.758 11.704 -1.497 1.00 89.81 210 GLN A C 1
ATOM 1575 O O . GLN A 1 210 ? -15.353 10.896 -0.782 1.00 89.81 210 GLN A O 1
ATOM 1580 N N . ARG A 1 211 ? -15.050 11.849 -2.797 1.00 90.50 211 ARG A N 1
ATOM 1581 C CA . ARG A 1 211 ? -16.026 11.006 -3.499 1.00 90.50 211 ARG A CA 1
ATOM 1582 C C . ARG A 1 211 ? -15.576 9.549 -3.527 1.00 90.50 211 ARG A C 1
ATOM 1584 O O . ARG A 1 211 ? -16.403 8.676 -3.265 1.00 90.50 211 ARG A O 1
ATOM 1591 N N . ALA A 1 212 ? -14.300 9.293 -3.807 1.00 91.88 212 ALA A N 1
ATOM 1592 C CA . ALA A 1 212 ? -13.729 7.951 -3.799 1.00 91.88 212 ALA A CA 1
ATOM 1593 C C . ALA A 1 212 ? -13.825 7.304 -2.407 1.00 91.88 212 ALA A C 1
ATOM 1595 O O . ALA A 1 212 ? -14.328 6.185 -2.299 1.00 91.88 212 ALA A O 1
ATOM 1596 N N . GLU A 1 213 ? -13.428 8.025 -1.350 1.00 95.06 213 GLU A N 1
ATOM 1597 C CA . GLU A 1 213 ? -13.516 7.571 0.045 1.00 95.06 213 GLU A CA 1
ATOM 1598 C C . GLU A 1 213 ? -14.962 7.286 0.444 1.00 95.06 213 GLU A C 1
ATOM 1600 O O . GLU A 1 213 ? -15.270 6.179 0.873 1.00 95.06 213 GLU A O 1
ATOM 1605 N N . THR A 1 214 ? -15.869 8.243 0.230 1.00 94.38 214 THR A N 1
ATOM 1606 C CA . THR A 1 214 ? -17.294 8.072 0.554 1.00 94.38 214 THR A CA 1
ATOM 1607 C C . THR A 1 214 ? -17.879 6.882 -0.202 1.00 94.38 214 THR A C 1
ATOM 1609 O O . THR A 1 214 ? -18.659 6.103 0.341 1.00 94.38 214 THR A O 1
ATOM 1612 N N . SER A 1 215 ? -17.508 6.709 -1.473 1.00 95.19 215 SER A N 1
ATOM 1613 C CA . SER A 1 215 ? -17.998 5.596 -2.279 1.00 95.19 215 SER A CA 1
ATOM 1614 C C . SER A 1 215 ? -17.460 4.246 -1.801 1.00 95.19 215 SER A C 1
ATOM 1616 O O . SER A 1 215 ? -18.208 3.270 -1.873 1.00 95.19 215 SER A O 1
ATOM 1618 N N . LEU A 1 216 ? -16.205 4.178 -1.347 1.00 97.19 216 LEU A N 1
ATOM 1619 C CA . LEU A 1 216 ? -15.621 2.982 -0.740 1.00 97.19 216 LEU A CA 1
ATOM 1620 C C . LEU A 1 216 ? -16.289 2.678 0.604 1.00 97.19 216 LEU A C 1
ATOM 1622 O O . LEU A 1 216 ? -16.740 1.555 0.814 1.00 97.19 216 LEU A O 1
ATOM 1626 N N . ALA A 1 217 ? -16.416 3.684 1.472 1.00 97.38 217 ALA A N 1
ATOM 1627 C CA . ALA A 1 217 ? -17.048 3.565 2.780 1.00 97.38 217 ALA A CA 1
ATOM 1628 C C . ALA A 1 217 ? -18.474 3.015 2.657 1.00 97.38 217 ALA A C 1
ATOM 1630 O O . ALA A 1 217 ? -18.802 2.011 3.279 1.00 97.38 217 ALA A O 1
ATOM 1631 N N . ARG A 1 218 ? -19.280 3.558 1.733 1.00 96.62 218 ARG A N 1
ATOM 1632 C CA . ARG A 1 218 ? -20.619 3.025 1.421 1.00 96.62 218 ARG A CA 1
ATOM 1633 C C . ARG A 1 218 ? -20.603 1.562 0.998 1.00 96.62 218 ARG A C 1
ATOM 1635 O O . ARG A 1 218 ? -21.474 0.805 1.415 1.00 96.62 218 ARG A O 1
ATOM 1642 N N . ALA A 1 219 ? -19.657 1.161 0.149 1.00 97.06 219 ALA A N 1
ATOM 1643 C CA . ALA A 1 219 ? -19.575 -0.218 -0.326 1.00 97.06 219 ALA A CA 1
ATOM 1644 C C . ALA A 1 219 ? -19.186 -1.191 0.799 1.00 97.06 219 ALA A C 1
ATOM 1646 O O . ALA A 1 219 ? -19.768 -2.269 0.893 1.00 97.06 219 ALA A O 1
ATOM 1647 N N . LEU A 1 220 ? -18.255 -0.796 1.670 1.00 97.88 220 LEU A N 1
ATOM 1648 C CA . LEU A 1 220 ? -17.845 -1.577 2.839 1.00 97.88 220 LEU A CA 1
ATOM 1649 C C . LEU A 1 220 ? -18.965 -1.663 3.884 1.00 97.88 220 LEU A C 1
ATOM 1651 O O . LEU A 1 220 ? -19.274 -2.755 4.356 1.00 97.88 220 LEU A O 1
ATOM 1655 N N . SER A 1 221 ? -19.637 -0.550 4.188 1.00 97.44 221 SER A N 1
ATOM 1656 C CA . SER A 1 221 ? -20.803 -0.536 5.081 1.00 97.44 221 SER A CA 1
ATOM 1657 C C . SER A 1 221 ? -21.942 -1.397 4.539 1.00 97.44 221 SER A C 1
ATOM 1659 O O . SER A 1 221 ? -22.554 -2.147 5.293 1.00 97.44 221 SER A O 1
ATOM 1661 N N . ALA A 1 222 ? -22.189 -1.380 3.223 1.00 96.25 222 ALA A N 1
ATOM 1662 C CA . ALA A 1 222 ? -23.165 -2.270 2.591 1.00 96.25 222 ALA A CA 1
ATOM 1663 C C . ALA A 1 222 ? -22.770 -3.758 2.675 1.00 96.25 222 ALA A C 1
ATOM 1665 O O . ALA A 1 222 ? -23.648 -4.618 2.695 1.00 96.25 222 ALA A O 1
ATOM 1666 N N . ALA A 1 223 ? -21.471 -4.067 2.756 1.00 96.56 223 ALA A N 1
ATOM 1667 C CA . ALA A 1 223 ? -20.964 -5.409 3.054 1.00 96.56 223 ALA A CA 1
ATOM 1668 C C . ALA A 1 223 ? -21.008 -5.755 4.561 1.00 96.56 223 ALA A C 1
ATOM 1670 O O . ALA A 1 223 ? -20.733 -6.893 4.944 1.00 96.56 223 ALA A O 1
ATOM 1671 N N . GLY A 1 224 ? -21.393 -4.801 5.415 1.00 96.88 224 GLY A N 1
ATOM 1672 C CA . GLY A 1 224 ? -21.573 -4.969 6.856 1.00 96.88 224 GLY A CA 1
ATOM 1673 C C . GLY A 1 224 ? -20.400 -4.500 7.719 1.00 96.88 224 GLY A C 1
ATOM 1674 O O . GLY A 1 224 ? -20.427 -4.763 8.920 1.00 96.88 224 GLY A O 1
ATOM 1675 N N . ALA A 1 225 ? -19.392 -3.836 7.147 1.00 98.19 225 ALA A N 1
ATOM 1676 C CA . ALA A 1 225 ? -18.268 -3.295 7.909 1.00 98.19 225 ALA A CA 1
ATOM 1677 C C . ALA A 1 225 ? -18.674 -2.089 8.768 1.00 98.19 225 ALA A C 1
ATOM 1679 O O . ALA A 1 225 ? -19.478 -1.249 8.351 1.00 98.19 225 ALA A O 1
ATOM 1680 N N . VAL A 1 226 ? -18.037 -1.959 9.931 1.00 98.00 226 VAL A N 1
ATOM 1681 C CA . VAL A 1 226 ? -18.043 -0.733 10.736 1.00 98.00 226 VAL A CA 1
ATOM 1682 C C . VAL A 1 226 ? -16.920 0.156 10.214 1.00 98.00 226 VAL A C 1
ATOM 1684 O O . VAL A 1 226 ? -15.744 -0.070 10.496 1.00 98.00 226 VAL A O 1
ATOM 1687 N N . VAL A 1 227 ? -17.262 1.127 9.372 1.00 98.56 227 VAL A N 1
ATOM 1688 C CA . VAL A 1 227 ? -16.261 1.936 8.668 1.00 98.56 227 VAL A CA 1
ATOM 1689 C C . VAL A 1 227 ? -15.867 3.147 9.506 1.00 98.56 227 VAL A C 1
ATOM 1691 O O . VAL A 1 227 ? -16.726 3.900 9.962 1.00 98.56 227 VAL A O 1
ATOM 1694 N N . ARG A 1 228 ? -14.558 3.359 9.659 1.00 98.25 228 ARG A N 1
ATOM 1695 C CA . ARG A 1 228 ? -13.978 4.522 10.335 1.00 98.25 228 ARG A CA 1
ATOM 1696 C C . ARG A 1 228 ? -12.985 5.216 9.406 1.00 98.25 228 ARG A C 1
ATOM 1698 O O . ARG A 1 228 ? -12.174 4.567 8.749 1.00 98.25 228 ARG A O 1
ATOM 1705 N 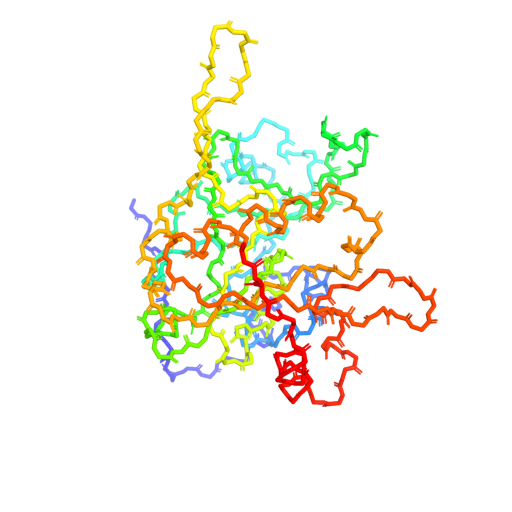N . LEU A 1 229 ? -13.067 6.536 9.315 1.00 97.25 229 LEU A N 1
ATOM 1706 C CA . LEU A 1 229 ? -12.282 7.360 8.403 1.00 97.25 229 LEU A CA 1
ATOM 1707 C C . LEU A 1 229 ? -11.113 7.984 9.161 1.00 97.25 229 LEU A C 1
ATOM 1709 O O . LEU A 1 229 ? -11.300 8.801 10.065 1.00 97.25 229 LEU A O 1
ATOM 1713 N N . VAL A 1 230 ? -9.900 7.602 8.783 1.00 96.81 230 VAL A N 1
ATOM 1714 C CA . VAL A 1 230 ? -8.669 8.121 9.379 1.00 96.81 230 VAL A CA 1
ATOM 1715 C C . VAL A 1 230 ? -8.314 9.449 8.714 1.00 96.81 230 VAL A C 1
ATOM 1717 O O . VAL A 1 230 ? -8.445 9.624 7.499 1.00 96.81 230 VAL A O 1
ATOM 1720 N N . ARG A 1 231 ? -7.862 10.411 9.519 1.00 94.38 231 ARG A N 1
ATOM 1721 C CA . ARG A 1 231 ? -7.362 11.706 9.049 1.00 94.38 231 ARG A CA 1
ATOM 1722 C C . ARG A 1 231 ? -5.903 11.834 9.449 1.00 94.38 231 ARG A C 1
ATOM 1724 O O . ARG A 1 231 ? -5.589 11.963 10.624 1.00 94.38 231 ARG A O 1
ATOM 1731 N N . ILE A 1 232 ? -5.020 11.751 8.459 1.00 92.69 232 ILE A N 1
ATOM 1732 C CA . ILE A 1 232 ? -3.576 11.875 8.666 1.00 92.69 232 ILE A CA 1
ATOM 1733 C C . ILE A 1 232 ? -3.252 13.361 8.876 1.00 92.69 232 ILE A C 1
ATOM 1735 O O . ILE A 1 232 ? -3.650 14.172 8.030 1.00 92.69 232 ILE A O 1
ATOM 1739 N N . PRO A 1 233 ? -2.547 13.734 9.960 1.00 89.00 233 PRO A N 1
ATOM 1740 C CA . PRO A 1 233 ? -2.105 15.105 10.170 1.00 89.00 233 PRO A CA 1
ATOM 1741 C C . PRO A 1 233 ? -1.265 15.608 8.985 1.00 89.00 233 PRO A C 1
ATOM 1743 O O . PRO A 1 233 ? -0.441 14.853 8.457 1.00 89.00 233 PRO A O 1
ATOM 1746 N N . PRO A 1 234 ? -1.460 16.859 8.532 1.00 82.44 234 PRO A N 1
ATOM 1747 C CA . PRO A 1 234 ? -0.580 17.451 7.533 1.00 82.44 234 PRO A CA 1
ATOM 1748 C C . PRO A 1 234 ? 0.835 17.623 8.103 1.00 82.44 234 PRO A C 1
ATOM 1750 O O . PRO A 1 234 ? 1.029 17.625 9.318 1.00 82.44 234 PRO A O 1
ATOM 1753 N N . ALA A 1 235 ? 1.823 17.788 7.225 1.00 82.38 235 ALA A N 1
ATOM 1754 C CA . ALA A 1 235 ? 3.144 18.234 7.655 1.00 82.38 235 ALA A CA 1
ATOM 1755 C C . ALA A 1 235 ? 3.092 19.673 8.203 1.00 82.38 235 ALA A C 1
ATOM 1757 O O . ALA A 1 235 ? 2.180 20.431 7.866 1.00 82.38 235 ALA A O 1
ATOM 1758 N N . ASP A 1 236 ? 4.105 20.065 8.981 1.00 81.88 236 ASP A N 1
ATOM 1759 C CA . ASP A 1 236 ? 4.224 21.419 9.551 1.00 81.88 236 ASP A CA 1
ATOM 1760 C C . ASP A 1 236 ? 4.231 22.521 8.476 1.00 81.88 236 ASP A C 1
ATOM 1762 O O . ASP A 1 236 ? 3.726 23.619 8.693 1.00 81.88 236 ASP A O 1
ATOM 1766 N N . ASP A 1 237 ? 4.756 22.214 7.286 1.00 80.62 237 ASP A N 1
ATOM 1767 C CA . ASP A 1 237 ? 4.773 23.100 6.116 1.00 80.62 237 ASP A CA 1
ATOM 1768 C C . ASP A 1 237 ? 3.476 23.043 5.281 1.00 80.62 237 ASP A C 1
ATOM 1770 O O . ASP A 1 237 ? 3.386 23.639 4.206 1.00 80.62 237 ASP A O 1
ATOM 1774 N N . GLY A 1 238 ? 2.466 22.306 5.751 1.00 75.75 238 GLY A N 1
ATOM 1775 C CA . GLY A 1 238 ? 1.196 22.090 5.063 1.00 75.75 238 GLY A CA 1
ATOM 1776 C C . GLY A 1 238 ? 1.279 21.132 3.871 1.00 75.75 238 GLY A C 1
ATOM 1777 O O . GLY A 1 238 ? 0.282 20.964 3.161 1.00 75.75 238 GLY A O 1
ATOM 1778 N N . SER A 1 239 ? 2.432 20.499 3.625 1.00 79.88 239 SER A N 1
ATOM 1779 C CA . SER A 1 239 ? 2.578 19.533 2.539 1.00 79.88 239 SER A CA 1
ATOM 1780 C C . SER A 1 239 ? 1.773 18.252 2.788 1.00 79.88 239 SER A C 1
ATOM 1782 O O . SER A 1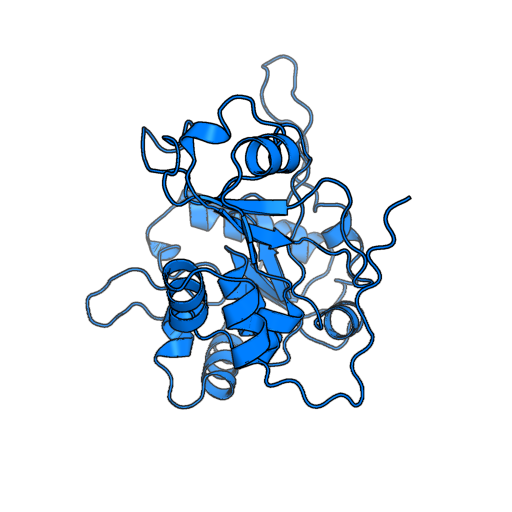 239 ? 1.461 17.851 3.916 1.00 79.88 239 SER A O 1
ATOM 1784 N N . LYS A 1 240 ? 1.399 17.605 1.679 1.00 82.88 240 LYS A N 1
ATOM 1785 C CA . LYS A 1 240 ? 0.695 16.322 1.675 1.00 82.88 240 LYS A CA 1
ATOM 1786 C C . LYS A 1 240 ? 1.587 15.238 2.286 1.00 82.88 240 LYS A C 1
ATOM 1788 O O . LYS A 1 240 ? 2.720 15.075 1.842 1.00 82.88 240 LYS A O 1
ATOM 1793 N N . LEU A 1 241 ? 1.024 14.429 3.184 1.00 87.44 241 LEU A N 1
ATOM 1794 C CA . LEU A 1 241 ? 1.666 13.241 3.737 1.00 87.44 241 LEU A CA 1
ATOM 1795 C C . LEU A 1 241 ? 0.848 11.983 3.463 1.00 87.44 241 LEU A C 1
ATOM 1797 O O . LEU A 1 241 ? -0.379 11.957 3.616 1.00 87.44 241 LEU A O 1
ATOM 1801 N N . GLY A 1 242 ? 1.562 10.935 3.063 1.00 91.50 242 GLY A N 1
ATOM 1802 C CA . GLY A 1 242 ? 1.094 9.566 3.185 1.00 91.50 242 GLY A CA 1
ATOM 1803 C C . GLY A 1 242 ? 1.170 9.068 4.625 1.00 91.50 242 GLY A C 1
ATOM 1804 O O . GLY A 1 242 ? 1.853 9.654 5.464 1.00 91.50 242 GLY A O 1
ATOM 1805 N N . ILE A 1 243 ? 0.493 7.954 4.916 1.00 94.94 243 ILE A N 1
ATOM 1806 C CA . ILE A 1 243 ? 0.600 7.330 6.241 1.00 94.94 243 ILE A CA 1
ATOM 1807 C C . ILE A 1 243 ? 2.014 6.798 6.5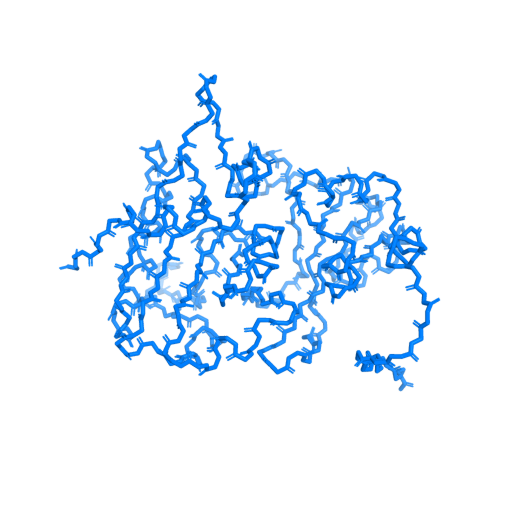00 1.00 94.94 243 ILE A C 1
ATOM 1809 O O . ILE A 1 243 ? 2.486 6.880 7.623 1.00 94.94 243 ILE A O 1
ATOM 1813 N N . ASP A 1 244 ? 2.719 6.320 5.472 1.00 95.50 244 ASP A N 1
ATOM 1814 C CA . ASP A 1 244 ? 4.122 5.918 5.577 1.00 95.50 244 ASP A CA 1
ATOM 1815 C C . ASP A 1 244 ? 5.012 7.109 5.946 1.00 95.50 244 ASP A C 1
ATOM 1817 O O . ASP A 1 244 ? 5.747 7.034 6.927 1.00 95.50 244 ASP A O 1
ATOM 1821 N N . ASP A 1 245 ? 4.871 8.233 5.238 1.00 94.25 245 ASP A N 1
ATOM 1822 C CA . ASP A 1 245 ? 5.638 9.451 5.527 1.00 94.25 245 ASP A CA 1
ATOM 1823 C C . ASP A 1 245 ? 5.356 9.997 6.935 1.00 94.25 245 ASP A C 1
ATOM 1825 O O . ASP A 1 245 ? 6.268 10.472 7.612 1.00 94.25 245 ASP A O 1
ATOM 1829 N N . TYR A 1 246 ? 4.096 9.940 7.382 1.00 95.19 246 TYR A N 1
ATOM 1830 C CA . TYR A 1 246 ? 3.715 10.340 8.735 1.00 95.19 246 TYR A CA 1
ATOM 1831 C C . TYR A 1 246 ? 4.366 9.435 9.783 1.00 95.19 246 TYR A C 1
ATOM 1833 O O . TYR A 1 246 ? 4.974 9.948 10.721 1.00 95.19 246 TYR A O 1
ATOM 1841 N N . LEU A 1 247 ? 4.263 8.112 9.612 1.00 96.38 247 LEU A N 1
ATOM 1842 C CA . LEU A 1 247 ? 4.747 7.113 10.566 1.00 96.38 247 LEU A CA 1
ATOM 1843 C C . LEU A 1 247 ? 6.275 7.093 10.678 1.00 96.38 247 LEU A C 1
ATOM 1845 O O . LEU A 1 247 ? 6.790 6.947 11.780 1.00 96.38 247 LEU A O 1
ATOM 1849 N N . VAL A 1 248 ? 7.000 7.313 9.577 1.00 95.56 248 VAL A N 1
ATOM 1850 C CA . VAL A 1 248 ? 8.473 7.436 9.573 1.00 95.56 248 VAL A CA 1
ATOM 1851 C C . VAL A 1 248 ? 8.971 8.551 10.491 1.00 95.56 248 VAL A C 1
ATOM 1853 O O . VAL A 1 248 ? 10.066 8.458 11.039 1.00 95.56 248 VAL A O 1
ATOM 1856 N N . ARG A 1 249 ? 8.179 9.613 10.664 1.00 94.06 249 ARG A N 1
ATOM 1857 C CA . ARG A 1 249 ? 8.537 10.771 11.495 1.00 94.06 249 ARG A CA 1
ATOM 1858 C C . ARG A 1 249 ? 8.219 10.566 12.977 1.00 94.06 249 ARG A C 1
ATOM 1860 O O . ARG A 1 249 ? 8.511 11.452 13.776 1.00 94.06 249 ARG A O 1
ATOM 1867 N N . GLN A 1 250 ? 7.600 9.446 13.347 1.00 95.31 250 GLN A N 1
ATOM 1868 C CA . GLN A 1 250 ? 7.170 9.191 14.720 1.00 95.31 250 GLN A CA 1
ATOM 1869 C C . GLN A 1 250 ? 8.256 8.445 15.501 1.00 95.31 250 GLN A C 1
ATOM 1871 O O . GLN A 1 250 ? 8.846 7.508 14.963 1.00 95.31 250 GLN A O 1
ATOM 1876 N N . PRO A 1 251 ? 8.481 8.787 16.783 1.00 95.19 251 PRO A N 1
ATOM 1877 C CA . PRO A 1 251 ? 9.378 8.020 17.649 1.00 95.19 251 PRO A CA 1
ATOM 1878 C C . PRO A 1 251 ? 8.937 6.560 17.809 1.00 95.19 251 PRO A C 1
ATOM 1880 O O . PRO A 1 251 ? 9.770 5.660 17.851 1.00 95.19 251 PRO A O 1
ATOM 1883 N N . ASP A 1 252 ? 7.620 6.339 17.873 1.00 97.19 252 ASP A N 1
ATOM 1884 C CA . ASP A 1 252 ? 6.995 5.019 17.901 1.00 97.19 252 ASP A CA 1
ATOM 1885 C C . ASP A 1 252 ? 5.867 4.951 16.851 1.00 97.19 252 ASP A C 1
ATOM 1887 O O . ASP A 1 252 ? 4.743 5.412 17.099 1.00 97.19 252 ASP A O 1
ATOM 1891 N N . PRO A 1 253 ? 6.147 4.378 15.666 1.00 97.31 253 PRO A N 1
ATOM 1892 C CA . PRO A 1 253 ? 5.161 4.221 14.602 1.00 97.31 253 PRO A CA 1
ATOM 1893 C C . PRO A 1 253 ? 3.940 3.380 14.998 1.00 97.31 253 PRO A C 1
ATOM 1895 O O . PRO A 1 253 ? 2.836 3.655 14.530 1.00 97.31 253 PRO A O 1
ATOM 1898 N N . ALA A 1 254 ? 4.098 2.366 15.855 1.00 97.44 254 ALA A N 1
ATOM 1899 C CA . ALA A 1 254 ? 2.983 1.506 16.249 1.00 97.44 254 ALA A CA 1
ATOM 1900 C C . ALA A 1 254 ? 1.991 2.286 17.118 1.00 97.44 254 ALA A C 1
ATOM 1902 O O . ALA A 1 254 ? 0.792 2.311 16.825 1.00 97.44 254 ALA A O 1
ATOM 1903 N N . THR A 1 255 ? 2.498 2.992 18.131 1.00 98.06 255 THR A N 1
ATOM 1904 C CA . THR A 1 255 ? 1.676 3.856 18.990 1.00 98.06 255 THR A CA 1
ATOM 1905 C C . THR A 1 255 ? 1.008 4.970 18.184 1.00 98.06 255 THR A C 1
ATOM 1907 O O . THR A 1 255 ? -0.187 5.224 18.352 1.00 98.06 255 THR A O 1
ATOM 1910 N N . ALA A 1 256 ? 1.731 5.597 17.253 1.00 97.88 256 ALA A N 1
ATOM 1911 C CA . ALA A 1 256 ? 1.166 6.640 16.403 1.00 97.88 256 ALA A CA 1
ATOM 1912 C C . ALA A 1 256 ? 0.052 6.119 15.478 1.00 97.88 256 ALA A C 1
ATOM 1914 O O . ALA A 1 256 ? -0.978 6.777 15.325 1.00 97.88 256 ALA A O 1
ATOM 1915 N N . LEU A 1 257 ? 0.206 4.921 14.903 1.00 98.12 257 LEU A N 1
ATOM 1916 C CA . LEU A 1 257 ? -0.846 4.292 14.102 1.00 98.12 257 LEU A CA 1
ATOM 1917 C C . LEU A 1 257 ? -2.110 4.030 14.936 1.00 98.12 257 LEU A C 1
ATOM 1919 O O . LEU A 1 257 ? -3.216 4.336 14.490 1.00 98.12 257 LEU A O 1
ATOM 1923 N N . GLN A 1 258 ? -1.960 3.519 16.161 1.00 98.00 258 GLN A N 1
ATOM 1924 C CA . GLN A 1 258 ? -3.098 3.298 17.060 1.00 98.00 258 GLN A CA 1
ATOM 1925 C C . GLN A 1 258 ? -3.781 4.611 17.463 1.00 98.00 258 GLN A C 1
ATOM 1927 O O . GLN A 1 258 ? -5.009 4.668 17.536 1.00 98.00 258 GLN A O 1
ATOM 1932 N N . ALA A 1 259 ? -3.013 5.685 17.662 1.00 98.00 259 ALA A N 1
ATOM 1933 C CA . ALA A 1 259 ? -3.560 7.014 17.922 1.00 98.00 259 ALA A CA 1
ATOM 1934 C C . ALA A 1 259 ? -4.383 7.548 16.734 1.00 98.00 259 ALA A C 1
ATOM 1936 O O . ALA A 1 259 ? -5.451 8.124 16.940 1.00 98.00 259 ALA A O 1
ATOM 1937 N N . LEU A 1 260 ? -3.939 7.313 15.494 1.00 97.69 260 LEU A N 1
ATOM 1938 C CA . LEU A 1 260 ? -4.723 7.649 14.300 1.00 97.69 260 LEU A CA 1
ATOM 1939 C C . LEU A 1 260 ? -6.038 6.859 14.233 1.00 97.69 260 LEU A C 1
ATOM 1941 O O . LEU A 1 260 ? -7.073 7.408 13.857 1.00 97.69 260 LEU A O 1
ATOM 1945 N N . PHE A 1 261 ? -6.014 5.575 14.593 1.00 97.94 261 PHE A N 1
ATOM 1946 C CA . PHE A 1 261 ? -7.208 4.726 14.601 1.00 97.94 261 PHE A CA 1
ATOM 1947 C C . PHE A 1 261 ? -8.195 5.102 15.706 1.00 97.94 261 PHE A C 1
ATOM 1949 O O . PHE A 1 261 ? -9.404 5.116 15.470 1.00 97.94 261 PHE A O 1
ATOM 1956 N N . SER A 1 262 ? -7.716 5.446 16.901 1.00 97.38 262 SER A N 1
ATOM 1957 C CA . SER A 1 262 ? -8.597 5.846 18.002 1.00 97.38 262 SER A CA 1
ATOM 1958 C C . SER A 1 262 ? -9.340 7.150 17.694 1.00 97.38 262 SER A C 1
ATOM 1960 O O . SER A 1 262 ? -10.530 7.254 17.996 1.00 97.38 262 SER A O 1
ATOM 1962 N N . GLN A 1 263 ? -8.678 8.086 17.006 1.00 97.12 263 GLN A N 1
ATOM 1963 C CA . GLN A 1 263 ? -9.225 9.379 16.576 1.00 97.12 263 GLN A CA 1
ATOM 1964 C C . GLN A 1 263 ? -10.025 9.315 15.264 1.00 97.12 263 GLN A C 1
ATOM 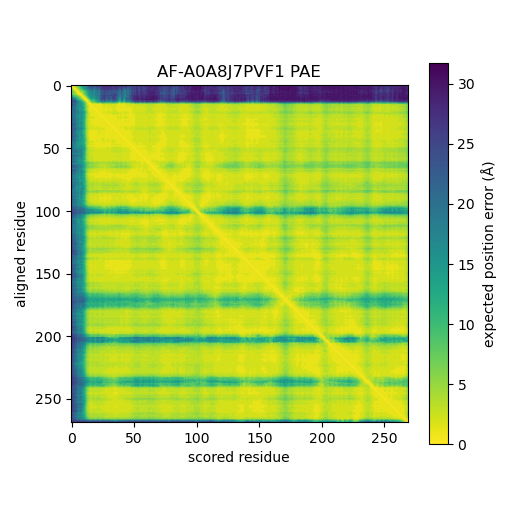1966 O O . GLN A 1 263 ? -10.529 10.340 14.800 1.00 97.12 263 GLN A O 1
ATOM 1971 N N . ALA A 1 264 ? -10.136 8.139 14.639 1.00 97.25 264 ALA A N 1
ATOM 1972 C CA . ALA A 1 264 ? -10.850 7.989 13.380 1.00 97.25 264 ALA A CA 1
ATOM 1973 C C . ALA A 1 264 ? -12.338 8.346 13.528 1.00 97.25 264 ALA A C 1
ATOM 1975 O O . ALA A 1 264 ? -12.994 8.002 14.516 1.00 97.25 264 ALA A O 1
ATOM 1976 N N . LEU A 1 265 ? -12.873 9.012 12.508 1.00 96.44 265 LEU A N 1
ATOM 1977 C CA . LEU A 1 265 ? -14.262 9.455 12.467 1.00 96.44 265 LEU A CA 1
ATOM 1978 C C . LEU A 1 265 ? -15.165 8.292 12.066 1.00 96.44 265 LEU A C 1
ATOM 1980 O O . LEU A 1 265 ? -14.878 7.609 11.084 1.00 96.44 265 LEU A O 1
ATOM 1984 N N . ASP A 1 266 ? -16.276 8.089 12.762 1.00 96.50 266 ASP A N 1
ATOM 1985 C CA . ASP A 1 266 ? -17.243 7.077 12.343 1.00 96.50 266 ASP A CA 1
ATOM 1986 C C . ASP A 1 266 ? -17.923 7.504 11.039 1.00 96.50 266 ASP A C 1
ATOM 1988 O O . ASP A 1 266 ? -18.394 8.636 10.893 1.00 96.50 266 ASP A O 1
ATOM 1992 N N . TYR A 1 267 ? -17.974 6.593 10.069 1.00 94.88 267 TYR A N 1
ATOM 1993 C CA . TYR A 1 267 ? -18.751 6.811 8.860 1.00 94.88 267 TYR A CA 1
ATOM 1994 C C . TYR A 1 267 ? -20.220 6.473 9.137 1.00 94.88 267 TYR A C 1
ATOM 1996 O O . TYR A 1 267 ? -20.590 5.301 9.217 1.00 94.88 267 TYR A O 1
ATOM 2004 N N . SER A 1 268 ? -21.066 7.496 9.266 1.00 79.56 268 SER A N 1
ATOM 2005 C CA . SER A 1 268 ? -22.521 7.336 9.255 1.00 79.56 268 SER A CA 1
ATOM 2006 C C . SER A 1 268 ? -23.036 7.401 7.812 1.00 79.56 268 SER A C 1
ATOM 2008 O O . SER A 1 268 ? -22.797 8.370 7.087 1.00 79.56 268 SER A O 1
ATOM 2010 N N . ALA A 1 269 ? -23.669 6.311 7.372 1.00 57.19 269 ALA A N 1
ATOM 2011 C CA . ALA A 1 269 ? -24.192 6.147 6.015 1.00 57.19 269 ALA A CA 1
ATOM 2012 C C . ALA A 1 269 ? -25.491 6.926 5.777 1.00 57.19 269 ALA A C 1
ATOM 2014 O O . ALA A 1 269 ? -26.325 6.976 6.709 1.00 57.19 269 ALA A O 1
#

Foldseek 3Di:
DDDPDDDDDDDDDDDLVVQLVVFEDPVLVCVLVLLPQDSCLSVLQVKGKDADQVVQCQLQVHPCSNQQGIWTKGFAAALVRHTDPSWIKTQGPRFFADPVPHGPGPRIGIRPPDQQDKGFRRPLSVLQADLAAAEEEEEDDSLQSNCVVLVHRYIYAVGLQSQFDQADADPVRDGDDATAGDPSVLPTQAAAHEYEYFYKQCCVVDPVSVVSVLSVQVNSVVSHHFYWYFHQDAPPVRDIDHLSNSLSPDPHSSVVVVVRVVPTHTDDD

Mean predicted aligned error: 5.48 Å